Protein AF-A0A914RS32-F1 (afdb_monomer)

Mean predicted aligned error: 18.95 Å

Solvent-accessible surface area (backbone atoms only — not comparable to full-atom values): 19172 Å² total; per-residue (Å²): 133,88,91,76,85,90,83,82,86,68,87,84,55,87,83,58,53,74,70,54,46,56,51,52,52,54,47,52,53,47,47,38,68,70,35,70,70,44,97,58,56,75,66,57,33,50,51,52,47,51,55,51,51,51,57,51,38,73,75,41,64,84,45,65,84,60,49,38,75,42,72,47,82,96,67,44,28,45,41,53,56,48,60,71,36,96,79,60,87,76,94,74,88,84,78,88,76,92,73,90,82,78,92,77,89,79,87,85,83,86,79,90,78,88,83,80,84,83,85,85,81,88,78,88,84,80,82,82,84,83,78,82,84,81,85,80,85,81,83,84,79,84,81,82,84,79,84,81,83,83,77,82,84,82,84,78,82,85,83,84,76,80,85,78,86,75,89,73,90,69,87,73,81,75,76,71,75,82,73,77,76,70,77,76,62,75,59,55,60,93,54,49,52,63,42,59,39,67,42,101,81,78,45,20,45,53,40,50,34,35,40,48,49,33,72,68,43,84,86,54,52,71,70,53,24,50,52,37,39,52,49,26,53,45,46,44,65,68,43,61,68,35,83,89,52,55,63,69,56,35,51,53,52,46,42,51,53,53,50,58,59,30,74,74,35,77,71,40,64,70,52,54,39,67,41,54,39,75,94,52,36,32,44,42,54,62,62,67,51,128

Foldseek 3Di:
DDPDDPPPQDPPCPPDDPVVVVLVVVLVVCLCVPQVVDPDDPVVSLVVSLVSVVVSCVVPVVCVVPQQCRQDPPQGGVVSSNVVPLPDPDPDDDDDDDDDDDDDDDDDDDDDDDDDDDDDDDDDDDDDDDDDDDDDDDDDDDDDDDDDDDDDDDDDDDDDDDDDDDPDPDPPPPPD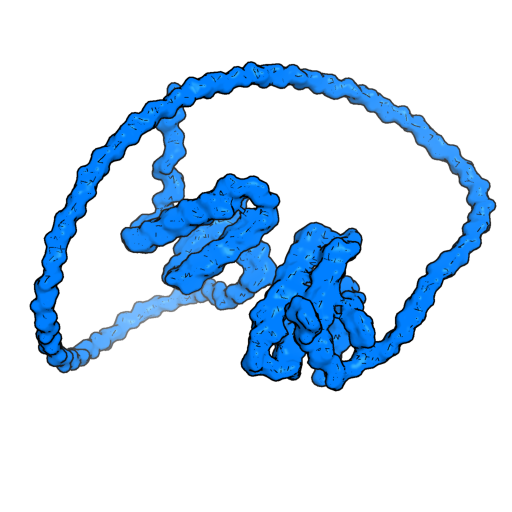PPPPPPVQPQQDLVCLLQQLDQDPVRAGLLLVLLLCCLVPPPPDDVVRSVLSNVLSVCLSPPQSPDPVDDSVRSLVVNLVSLVSSCVSDVVCVVPQQVRDSPPRHGPVSSNPRD

Structure (mmCIF, N/CA/C/O backbone):
data_AF-A0A914RS32-F1
#
_entry.id   AF-A0A914RS32-F1
#
loop_
_atom_site.group_PDB
_atom_site.id
_atom_site.type_symbol
_atom_site.label_atom_id
_atom_site.label_alt_id
_atom_site.label_comp_id
_atom_site.label_asym_id
_atom_site.label_entity_id
_atom_site.label_seq_id
_atom_site.pdbx_PDB_ins_code
_atom_site.Cartn_x
_atom_site.Cartn_y
_atom_site.Cartn_z
_atom_site.occupancy
_atom_site.B_iso_or_equiv
_atom_site.auth_seq_id
_atom_site.auth_comp_id
_atom_site.auth_asym_id
_atom_site.auth_atom_id
_atom_site.pdbx_PDB_model_num
ATOM 1 N N . MET A 1 1 ? 15.696 51.049 13.580 1.00 39.41 1 MET A N 1
ATOM 2 C CA . MET A 1 1 ? 15.211 50.045 12.609 1.00 39.41 1 MET A CA 1
ATOM 3 C C . MET A 1 1 ? 14.008 49.357 13.220 1.00 39.41 1 MET A C 1
ATOM 5 O O . MET A 1 1 ? 14.080 48.969 14.377 1.00 39.41 1 MET A O 1
ATOM 9 N N . HIS A 1 2 ? 12.903 49.346 12.479 1.00 29.59 2 HIS A N 1
ATOM 10 C CA . HIS A 1 2 ? 11.575 48.897 12.892 1.00 29.59 2 HIS A CA 1
ATOM 11 C C . HIS A 1 2 ? 11.545 47.443 13.381 1.00 29.59 2 HIS A C 1
ATOM 13 O O . HIS A 1 2 ? 11.835 46.534 12.613 1.00 29.59 2 HIS A O 1
ATOM 19 N N . LEU A 1 3 ? 11.083 47.243 14.616 1.00 36.31 3 LEU A N 1
ATOM 20 C CA . LEU A 1 3 ? 10.278 46.085 14.997 1.00 36.31 3 LEU A CA 1
ATOM 21 C C . LEU A 1 3 ? 8.817 46.485 14.763 1.00 36.31 3 LEU A C 1
ATOM 23 O O . LEU A 1 3 ? 8.217 47.161 15.595 1.00 36.31 3 LEU A O 1
ATOM 27 N N . SER A 1 4 ? 8.290 46.136 13.594 1.00 34.75 4 SER A N 1
ATOM 28 C CA . SER A 1 4 ? 6.864 46.191 13.275 1.00 34.75 4 SER A CA 1
ATOM 29 C C . SER A 1 4 ? 6.443 44.830 12.719 1.00 34.75 4 SER A C 1
ATOM 31 O O . SER A 1 4 ? 7.199 44.216 11.972 1.00 34.75 4 SER A O 1
ATOM 33 N N . THR A 1 5 ? 5.223 44.431 13.097 1.00 39.38 5 THR A N 1
ATOM 34 C CA . THR A 1 5 ? 4.359 43.358 12.559 1.00 39.38 5 THR A CA 1
ATOM 35 C C . THR A 1 5 ? 4.663 41.892 12.905 1.00 39.38 5 THR A C 1
ATOM 37 O O . THR A 1 5 ? 5.049 41.111 12.048 1.00 39.38 5 THR A O 1
ATOM 40 N N . GLU A 1 6 ? 4.314 41.492 14.134 1.00 42.78 6 GLU A N 1
ATOM 41 C CA . GLU A 1 6 ? 3.887 40.113 14.475 1.00 42.78 6 GLU A CA 1
ATOM 42 C C . GLU A 1 6 ? 2.416 40.043 14.958 1.00 42.78 6 GLU A C 1
ATOM 44 O O . GLU A 1 6 ? 1.947 39.013 15.429 1.00 42.78 6 GLU A O 1
ATOM 49 N N . ALA A 1 7 ? 1.640 41.126 14.826 1.00 41.31 7 ALA A N 1
ATOM 50 C CA . ALA A 1 7 ? 0.286 41.207 15.391 1.00 41.31 7 ALA A CA 1
ATOM 51 C C . ALA A 1 7 ? -0.866 40.998 14.386 1.00 41.31 7 ALA A C 1
ATOM 53 O O . ALA A 1 7 ? -2.025 41.117 14.771 1.00 41.31 7 ALA A O 1
ATOM 54 N N . GLU A 1 8 ? -0.596 40.671 13.119 1.00 40.50 8 GLU A N 1
ATOM 55 C CA . GLU A 1 8 ? -1.626 40.715 12.064 1.00 40.50 8 GLU A CA 1
ATOM 56 C C . GLU A 1 8 ? -1.906 39.366 11.382 1.00 40.50 8 GLU A C 1
ATOM 58 O O . GLU A 1 8 ? -2.324 39.322 10.232 1.00 40.50 8 GLU A O 1
ATOM 63 N N . TYR A 1 9 ? -1.707 38.242 12.085 1.00 47.59 9 TYR A N 1
ATOM 64 C CA . TYR A 1 9 ? -1.959 36.907 11.514 1.00 47.59 9 TYR A CA 1
ATOM 65 C C . TYR A 1 9 ? -3.247 36.216 11.996 1.00 47.59 9 TYR A C 1
ATOM 67 O O . TYR A 1 9 ? -3.477 35.050 11.687 1.00 47.59 9 TYR A O 1
ATOM 75 N N . ILE A 1 10 ? -4.123 36.896 12.750 1.00 50.97 10 ILE A N 1
ATOM 76 C CA . ILE A 1 10 ? -5.318 36.245 13.318 1.00 50.97 10 ILE A CA 1
ATOM 77 C C . ILE A 1 10 ? -6.586 37.115 13.238 1.00 50.97 10 ILE A C 1
ATOM 79 O O . ILE A 1 10 ? -7.276 37.350 14.227 1.00 50.97 10 ILE A O 1
ATOM 83 N N . THR A 1 11 ? -6.956 37.573 12.044 1.00 50.25 11 THR A N 1
ATOM 84 C CA . THR A 1 11 ? -8.276 38.196 11.803 1.00 50.25 11 THR A CA 1
ATOM 85 C C . THR A 1 11 ? -9.404 37.170 11.599 1.00 50.25 11 THR A C 1
ATOM 87 O O . THR A 1 11 ? -10.575 37.531 11.664 1.00 50.25 11 THR A O 1
ATOM 90 N N . GLY A 1 12 ? -9.089 35.875 11.453 1.00 52.72 12 GLY A N 1
ATOM 91 C CA . GLY A 1 12 ? -10.074 34.808 11.208 1.00 52.72 12 GLY A CA 1
ATOM 92 C C . GLY A 1 12 ? -10.640 34.074 12.437 1.00 52.72 12 GLY A C 1
ATOM 93 O O . GLY A 1 12 ? -11.578 33.298 12.288 1.00 52.72 12 GLY A O 1
ATOM 94 N N . THR A 1 13 ? -10.119 34.277 13.657 1.00 53.00 13 THR A N 1
ATOM 95 C CA . THR A 1 13 ? -10.484 33.431 14.824 1.00 53.00 13 THR A CA 1
ATOM 96 C C . THR A 1 13 ? -11.459 34.071 15.814 1.00 53.00 13 THR A C 1
ATOM 98 O O . THR A 1 13 ? -11.491 33.680 16.986 1.00 53.00 13 THR A O 1
ATOM 101 N N . GLN A 1 14 ? -12.217 35.092 15.411 1.00 54.59 14 GLN A N 1
ATOM 102 C CA . GLN A 1 14 ? -13.007 35.887 16.364 1.00 54.59 14 GLN A CA 1
ATOM 103 C C . GLN A 1 14 ? -14.082 35.073 17.115 1.00 54.59 14 GLN A C 1
ATOM 105 O O . GLN A 1 14 ? -14.439 35.451 18.224 1.00 54.59 14 GLN A O 1
ATOM 110 N N . ASN A 1 15 ? -14.479 33.900 16.602 1.00 65.25 15 ASN A N 1
ATOM 111 C CA . ASN A 1 15 ? -15.505 33.039 17.208 1.00 65.25 15 ASN A CA 1
ATOM 112 C C . ASN A 1 15 ? -14.988 31.760 17.895 1.00 65.25 15 ASN A C 1
ATOM 114 O O . ASN A 1 15 ? -15.795 30.958 18.357 1.00 65.25 15 ASN A O 1
ATOM 118 N N . LEU A 1 16 ? -13.672 31.533 17.981 1.00 73.38 16 LEU A N 1
ATOM 119 C CA . LEU A 1 16 ? -13.153 30.365 18.705 1.00 73.38 16 LEU A CA 1
ATOM 120 C C . LEU A 1 16 ? -13.195 30.615 20.217 1.00 73.38 16 LEU A C 1
ATOM 122 O O . LEU A 1 16 ? -12.678 31.628 20.704 1.00 73.38 16 LEU A O 1
ATOM 126 N N . GLY A 1 17 ? -13.769 29.669 20.963 1.00 86.56 17 GLY A N 1
ATOM 127 C CA . GLY A 1 17 ? -13.713 29.686 22.424 1.00 86.56 17 GLY A CA 1
ATOM 128 C C . GLY A 1 17 ? -12.260 29.667 22.915 1.00 86.56 17 GLY A C 1
ATOM 129 O O . GLY A 1 17 ? -11.376 29.129 22.243 1.00 86.56 17 GLY A O 1
ATOM 130 N N . LEU A 1 18 ? -11.994 30.235 24.097 1.00 82.50 18 LEU A N 1
ATOM 131 C CA . LEU A 1 18 ? -10.636 30.359 24.656 1.00 82.50 18 LEU A CA 1
ATOM 132 C C . LEU A 1 18 ? -9.876 29.018 24.665 1.00 82.50 18 LEU A C 1
ATOM 134 O O . LEU A 1 18 ? -8.700 28.963 24.319 1.00 82.50 18 LEU A O 1
ATOM 138 N N . MET A 1 19 ? -10.575 27.926 24.982 1.00 80.88 19 MET A N 1
ATOM 139 C CA . MET A 1 19 ? -10.008 26.576 25.001 1.00 80.88 19 MET A CA 1
ATOM 140 C C . MET A 1 19 ? -9.567 26.095 23.609 1.00 80.88 19 MET A C 1
ATOM 142 O O . MET A 1 19 ? -8.497 25.508 23.470 1.00 80.88 19 MET A O 1
ATOM 146 N N . GLN A 1 20 ? -10.351 26.388 22.569 1.00 80.88 20 GLN A N 1
ATOM 147 C CA . GLN A 1 20 ? -10.009 26.022 21.193 1.00 80.88 20 GLN A CA 1
ATOM 148 C C . GLN A 1 20 ? -8.825 26.846 20.684 1.00 80.88 20 GLN A C 1
ATOM 150 O O . GLN A 1 20 ? -7.942 26.300 20.027 1.00 80.88 20 GLN A O 1
ATOM 155 N N . LYS A 1 21 ? -8.753 28.136 21.043 1.00 81.19 21 LYS A N 1
ATOM 156 C CA . LYS A 1 21 ? -7.598 28.987 20.716 1.00 81.19 21 LYS A CA 1
ATOM 157 C C . LYS A 1 21 ? -6.302 28.409 21.285 1.00 81.19 21 LYS A C 1
ATOM 159 O O . LYS A 1 21 ? -5.349 28.241 20.536 1.00 81.19 21 LYS A O 1
ATOM 164 N N . ILE A 1 22 ? -6.294 28.017 22.562 1.00 85.88 22 ILE A N 1
ATOM 165 C CA . ILE A 1 22 ? -5.117 27.405 23.204 1.00 85.88 22 ILE A CA 1
ATOM 166 C C . ILE A 1 22 ? -4.690 26.124 22.474 1.00 85.88 22 ILE A C 1
ATOM 168 O O . ILE A 1 22 ? -3.503 25.931 22.215 1.00 85.88 22 ILE A O 1
ATOM 172 N N . GLN A 1 23 ? -5.641 25.262 22.103 1.00 84.00 23 GLN A N 1
ATOM 173 C CA . GLN A 1 23 ? -5.338 24.016 21.394 1.00 84.00 23 GLN A CA 1
ATOM 174 C C . GLN A 1 23 ? -4.776 24.253 19.988 1.00 84.00 23 GLN A C 1
ATOM 176 O O . GLN A 1 23 ? -3.808 23.597 19.609 1.00 84.00 23 GLN A O 1
ATOM 181 N N . VAL A 1 24 ? -5.339 25.200 19.233 1.00 82.62 24 VAL A N 1
ATOM 182 C CA . VAL A 1 24 ? -4.845 25.558 17.894 1.00 82.62 24 VAL A CA 1
ATOM 183 C C . VAL A 1 24 ? -3.453 26.188 17.979 1.00 82.62 24 VAL A C 1
ATOM 185 O O . VAL A 1 24 ? -2.573 25.814 17.206 1.00 82.62 24 VAL A O 1
ATOM 188 N N . THR A 1 25 ? -3.206 27.073 18.949 1.00 84.56 25 THR A N 1
ATOM 189 C CA . THR A 1 25 ? -1.874 27.654 19.178 1.00 84.56 25 THR A CA 1
ATOM 190 C C . THR A 1 25 ? -0.852 26.584 19.561 1.00 84.56 25 THR A C 1
ATOM 192 O O . THR A 1 25 ? 0.239 26.552 18.995 1.00 84.56 25 THR A O 1
ATOM 195 N N . ALA A 1 26 ? -1.203 25.664 20.464 1.00 86.31 26 ALA A N 1
ATOM 196 C CA . ALA A 1 26 ? -0.325 24.557 20.844 1.00 86.31 26 ALA A CA 1
ATOM 197 C C . ALA A 1 26 ? -0.031 23.616 19.662 1.00 86.31 26 ALA A C 1
ATOM 199 O O . ALA A 1 26 ? 1.087 23.121 19.522 1.00 86.31 26 ALA A O 1
ATOM 200 N N . PHE A 1 27 ? -1.017 23.383 18.791 1.00 87.50 27 PHE A N 1
ATOM 201 C CA . PHE A 1 27 ? -0.826 22.620 17.562 1.00 87.50 27 PHE A CA 1
ATOM 202 C C . PHE A 1 27 ? 0.114 23.323 16.584 1.00 87.50 27 PHE A C 1
ATOM 204 O O . PHE A 1 27 ? 1.039 22.683 16.091 1.00 87.50 27 PHE A O 1
ATOM 211 N N . ALA A 1 28 ? -0.083 24.620 16.336 1.00 83.38 28 ALA A N 1
ATOM 212 C CA . ALA A 1 28 ? 0.774 25.403 15.450 1.00 83.38 28 ALA A CA 1
ATOM 213 C C . ALA A 1 28 ? 2.229 25.429 15.949 1.00 83.38 28 ALA A C 1
ATOM 215 O O . ALA A 1 28 ? 3.144 25.164 15.170 1.00 83.38 28 ALA A O 1
ATOM 216 N N . ASP A 1 29 ? 2.444 25.643 17.253 1.00 85.94 29 ASP A N 1
ATOM 217 C CA . ASP A 1 29 ? 3.776 25.587 17.871 1.00 85.94 29 ASP A CA 1
ATOM 218 C C . ASP A 1 29 ? 4.413 24.201 17.706 1.00 85.94 29 ASP A C 1
ATOM 220 O O . ASP A 1 29 ? 5.577 24.075 17.317 1.00 85.94 29 ASP A O 1
ATOM 224 N N . ARG A 1 30 ? 3.633 23.135 17.924 1.00 86.81 30 ARG A N 1
ATOM 225 C CA . ARG A 1 30 ? 4.114 21.766 17.734 1.00 86.81 30 ARG A CA 1
ATOM 226 C C . ARG A 1 30 ? 4.458 21.491 16.276 1.00 86.81 30 ARG A C 1
ATOM 228 O O . ARG A 1 30 ? 5.530 20.947 16.029 1.00 86.81 30 ARG A O 1
ATOM 235 N N . LEU A 1 31 ? 3.600 21.870 15.330 1.00 84.94 31 LEU A N 1
ATOM 236 C CA . LEU A 1 31 ? 3.826 21.712 13.893 1.00 84.94 31 LEU A CA 1
ATOM 237 C C . LEU A 1 31 ? 5.099 22.447 13.463 1.00 84.94 31 LEU A C 1
ATOM 239 O O . LEU A 1 31 ? 5.951 21.868 12.785 1.00 84.94 31 LEU A O 1
ATOM 243 N N . HIS A 1 32 ? 5.271 23.684 13.927 1.00 84.94 32 HIS A N 1
ATOM 244 C CA . HIS A 1 32 ? 6.458 24.470 13.638 1.00 84.94 32 HIS A CA 1
ATOM 245 C C . HIS A 1 32 ? 7.722 23.798 14.190 1.00 84.94 32 HIS A C 1
ATOM 247 O O . HIS A 1 32 ? 8.654 23.540 13.433 1.00 84.94 32 HIS A O 1
ATOM 253 N N . LYS A 1 33 ? 7.729 23.420 15.476 1.00 85.00 33 LYS A N 1
ATOM 254 C CA . LYS A 1 33 ? 8.887 22.793 16.140 1.00 85.00 33 LYS A CA 1
ATOM 255 C C . LYS A 1 33 ? 9.239 21.399 15.627 1.00 85.00 33 LYS A C 1
ATOM 257 O O . LYS A 1 33 ? 10.397 21.001 15.713 1.00 85.00 33 LYS A O 1
ATOM 262 N N . THR A 1 34 ? 8.255 20.623 15.177 1.00 80.94 34 THR A N 1
ATOM 263 C CA . THR A 1 34 ? 8.495 19.238 14.736 1.00 80.94 34 THR A CA 1
ATOM 264 C C . THR A 1 34 ? 8.720 19.111 13.242 1.00 80.94 34 THR A C 1
ATOM 266 O O . THR A 1 34 ? 9.410 18.184 12.834 1.00 80.94 34 THR A O 1
ATOM 269 N N . VAL A 1 35 ? 8.174 20.015 12.429 1.00 85.31 35 VAL A N 1
ATOM 270 C CA . VAL A 1 35 ? 8.205 19.856 10.972 1.00 85.31 35 VAL A CA 1
ATOM 271 C C . VAL A 1 35 ? 8.873 21.024 10.275 1.00 85.31 35 VAL A C 1
ATOM 273 O O . VAL A 1 35 ? 9.774 20.810 9.465 1.00 85.31 35 VAL A O 1
ATOM 276 N N . LEU A 1 36 ? 8.451 22.253 10.574 1.00 78.38 36 LEU A N 1
ATOM 277 C CA . LEU A 1 36 ? 8.902 23.424 9.817 1.00 78.38 36 LEU A CA 1
ATOM 278 C C . LEU A 1 36 ? 10.320 23.865 10.206 1.00 78.38 36 LEU A C 1
ATOM 280 O O . LEU A 1 36 ? 11.067 24.321 9.341 1.00 78.38 36 LEU A O 1
ATOM 284 N N . SER A 1 37 ? 10.713 23.684 11.469 1.00 81.44 37 SER A N 1
ATOM 285 C CA . SER A 1 37 ? 12.037 24.057 11.983 1.00 81.44 37 SER A CA 1
ATOM 286 C C . SER A 1 37 ? 13.144 23.050 11.649 1.00 81.44 37 SER A C 1
ATOM 288 O O . SER A 1 37 ? 14.325 23.373 11.768 1.00 81.44 37 SER A O 1
ATOM 290 N N . GLN A 1 38 ? 12.796 21.829 11.234 1.00 82.75 38 GLN A N 1
ATOM 291 C CA . GLN A 1 38 ? 13.780 20.796 10.917 1.00 82.75 38 GLN A CA 1
ATOM 292 C C . GLN A 1 38 ? 14.281 20.930 9.474 1.00 82.75 38 GLN A C 1
ATOM 294 O O . GLN A 1 38 ? 13.513 21.256 8.567 1.00 82.75 38 GLN A O 1
ATOM 299 N N . SER A 1 39 ? 15.553 20.609 9.203 1.00 84.44 39 SER A N 1
ATOM 300 C CA . SER A 1 39 ? 16.104 20.560 7.834 1.00 84.44 39 SER A CA 1
ATOM 301 C C . SER A 1 39 ? 15.673 19.290 7.078 1.00 84.44 39 SER A C 1
ATOM 303 O O . SER A 1 39 ? 16.490 18.561 6.521 1.00 84.44 39 SER A O 1
ATOM 305 N N . LEU A 1 40 ? 14.377 18.998 7.100 1.00 78.56 40 LEU A N 1
ATOM 306 C CA . LEU A 1 40 ? 13.775 17.892 6.367 1.00 78.56 40 LEU A CA 1
ATOM 307 C C . LEU A 1 40 ? 13.630 18.247 4.888 1.00 78.56 40 LEU A C 1
ATOM 309 O O . LEU A 1 40 ? 13.404 19.417 4.550 1.00 78.56 40 LEU A O 1
ATOM 313 N N . GLN A 1 41 ? 13.689 17.238 4.019 1.00 75.19 41 GLN A N 1
ATOM 314 C CA . GLN A 1 41 ? 13.357 17.431 2.608 1.00 75.19 41 GLN A CA 1
ATOM 315 C C . GLN A 1 41 ? 11.885 17.858 2.469 1.00 75.19 41 GLN A C 1
ATOM 317 O O . GLN A 1 41 ? 11.038 17.482 3.282 1.00 75.19 41 GLN A O 1
ATOM 322 N N . SER A 1 42 ? 11.551 18.640 1.435 1.00 72.12 42 SER A N 1
ATOM 323 C CA . SER A 1 42 ? 10.212 19.238 1.277 1.00 72.12 42 SER A CA 1
ATOM 324 C C . SER A 1 42 ? 9.070 18.214 1.359 1.00 72.12 42 SER A C 1
ATOM 326 O O . SER A 1 42 ? 8.002 18.507 1.889 1.00 72.12 42 SER A O 1
ATOM 328 N N . TRP A 1 43 ? 9.292 16.984 0.896 1.00 64.06 43 TRP A N 1
ATOM 329 C CA . TRP A 1 43 ? 8.284 15.926 0.944 1.00 64.06 43 TRP A CA 1
ATOM 330 C C . TRP A 1 43 ? 8.122 15.302 2.344 1.00 64.06 43 TRP A C 1
ATOM 332 O O . TRP A 1 43 ? 6.997 15.005 2.743 1.00 64.06 43 TRP A O 1
ATOM 342 N N . GLU A 1 44 ? 9.200 15.153 3.123 1.00 73.81 44 GLU A N 1
ATOM 343 C CA . GLU A 1 44 ? 9.135 14.690 4.520 1.00 73.81 44 GLU A CA 1
ATOM 344 C C . GLU A 1 44 ? 8.386 15.708 5.377 1.00 73.81 44 GLU A C 1
ATOM 346 O O . GLU A 1 44 ? 7.578 15.337 6.231 1.00 73.81 44 GLU A O 1
ATOM 351 N N . ARG A 1 45 ? 8.593 17.003 5.096 1.00 79.19 45 ARG A N 1
ATOM 352 C CA . ARG A 1 45 ? 7.822 18.082 5.722 1.00 79.19 45 ARG A CA 1
ATOM 353 C C . ARG A 1 45 ? 6.335 17.947 5.419 1.00 79.19 45 ARG A C 1
ATOM 355 O O . ARG A 1 45 ? 5.523 18.013 6.338 1.00 79.19 45 ARG A O 1
ATOM 362 N N . LEU A 1 46 ? 5.971 17.703 4.161 1.00 78.25 46 LEU A N 1
ATOM 363 C CA . LEU A 1 46 ? 4.573 17.518 3.771 1.00 78.25 46 LEU A CA 1
ATOM 364 C C . LEU A 1 46 ? 3.938 16.313 4.482 1.00 78.25 46 LEU A C 1
ATOM 366 O O . LEU A 1 46 ? 2.868 16.442 5.076 1.00 78.25 46 LEU A O 1
ATOM 370 N N . TYR A 1 47 ? 4.613 15.162 4.471 1.00 78.56 47 TYR A N 1
ATOM 371 C CA . TYR A 1 47 ? 4.110 13.940 5.100 1.00 78.56 47 TYR A CA 1
ATOM 372 C C . TYR A 1 47 ? 3.943 14.100 6.617 1.00 78.56 47 TYR A C 1
ATOM 374 O O . TYR A 1 47 ? 2.870 13.829 7.157 1.00 78.56 47 TYR A O 1
ATOM 382 N N . ASN A 1 48 ? 4.970 14.601 7.310 1.00 79.81 48 ASN A N 1
ATOM 383 C CA . ASN A 1 48 ? 4.905 14.811 8.757 1.00 79.81 48 ASN A CA 1
ATOM 384 C C . ASN A 1 48 ? 3.835 15.843 9.133 1.00 79.81 48 ASN A C 1
ATOM 386 O O . ASN A 1 48 ? 3.129 15.652 10.123 1.00 79.81 48 ASN A O 1
ATOM 390 N N . THR A 1 49 ? 3.655 16.884 8.311 1.00 83.62 49 THR A N 1
ATOM 391 C CA . THR A 1 49 ? 2.560 17.854 8.463 1.00 83.62 49 THR A CA 1
ATOM 392 C C . THR A 1 49 ? 1.204 17.159 8.382 1.00 83.62 49 THR A C 1
ATOM 394 O O . THR A 1 49 ? 0.387 17.317 9.286 1.00 83.62 49 THR A O 1
ATOM 397 N N . GLN A 1 50 ? 0.974 16.322 7.365 1.00 81.38 50 GLN A N 1
ATOM 398 C CA . GLN A 1 50 ? -0.287 15.587 7.215 1.00 81.38 50 GLN A CA 1
ATOM 399 C C . GLN A 1 50 ? -0.553 14.630 8.386 1.00 81.38 50 GLN A C 1
ATOM 401 O O . GLN A 1 50 ? -1.671 14.597 8.902 1.00 81.38 50 GLN A O 1
ATOM 406 N N . VAL A 1 51 ? 0.460 13.892 8.853 1.00 82.75 51 VAL A N 1
ATOM 407 C CA . VAL A 1 51 ? 0.329 12.981 10.006 1.00 82.75 51 VAL A CA 1
ATOM 408 C C . VAL A 1 51 ? -0.018 13.745 11.286 1.00 82.75 51 VAL A C 1
ATOM 410 O O . VAL A 1 51 ? -0.874 13.304 12.057 1.00 82.75 51 VAL A O 1
ATOM 413 N N . LEU A 1 52 ? 0.624 14.891 11.523 1.00 85.44 52 LEU A N 1
ATOM 414 C CA . LEU A 1 52 ? 0.342 15.732 12.687 1.00 85.44 52 LEU A CA 1
ATOM 415 C C . LEU A 1 52 ? -1.060 16.335 12.626 1.00 85.44 52 LEU A C 1
ATOM 417 O O . LEU A 1 52 ? -1.759 16.297 13.639 1.00 85.44 52 LEU A O 1
ATOM 421 N N . ILE A 1 53 ? -1.486 16.830 11.459 1.00 84.12 53 ILE A N 1
ATOM 422 C CA . ILE A 1 53 ? -2.852 17.327 11.251 1.00 84.12 53 ILE A CA 1
ATOM 423 C C . ILE A 1 53 ? -3.864 16.207 11.523 1.00 84.12 53 ILE A C 1
ATOM 425 O O . ILE A 1 53 ? -4.806 16.422 12.280 1.00 84.12 53 ILE A O 1
ATOM 429 N N . GLY A 1 54 ? -3.646 15.002 10.981 1.00 81.81 54 GLY A N 1
ATOM 430 C CA . GLY A 1 54 ? -4.528 13.851 11.199 1.00 81.81 54 GLY A CA 1
ATOM 431 C C . GLY A 1 54 ? -4.688 13.504 12.681 1.00 81.81 54 GLY A C 1
ATOM 432 O O . GLY A 1 54 ? -5.800 13.506 13.198 1.00 81.81 54 GLY A O 1
ATOM 433 N N . ARG A 1 55 ? -3.574 13.327 13.406 1.00 85.12 55 ARG A N 1
ATOM 434 C CA . ARG A 1 55 ? -3.605 13.027 14.853 1.00 85.12 55 ARG A CA 1
ATOM 435 C C . ARG A 1 55 ? -4.271 14.124 15.680 1.00 85.12 55 ARG A C 1
ATOM 437 O O . ARG A 1 55 ? -4.900 13.841 16.701 1.00 85.12 55 ARG A O 1
ATOM 444 N N . PHE A 1 56 ? -4.088 15.378 15.279 1.00 85.69 56 PHE A N 1
ATOM 445 C CA . PHE A 1 56 ? -4.709 16.508 15.954 1.00 85.69 56 PHE A CA 1
ATOM 446 C C . PHE A 1 56 ? -6.228 16.518 15.755 1.00 85.69 56 PHE A C 1
ATOM 448 O O . PHE A 1 56 ? -6.964 16.687 16.726 1.00 85.69 56 PHE A O 1
ATOM 455 N N . LEU A 1 57 ? -6.694 16.263 14.530 1.00 83.50 57 LEU A N 1
ATOM 456 C CA . LEU A 1 57 ? -8.119 16.157 14.214 1.00 83.50 57 LEU A CA 1
ATOM 457 C C . LEU A 1 57 ? -8.778 14.953 14.902 1.00 83.50 57 LEU A C 1
ATOM 459 O O . LEU A 1 57 ? -9.880 15.102 15.426 1.00 83.50 57 LEU A O 1
ATOM 463 N N . ASP A 1 58 ? -8.086 13.814 14.996 1.00 81.81 58 ASP A N 1
ATOM 464 C CA . ASP A 1 58 ? -8.563 12.638 15.743 1.00 81.81 58 ASP A CA 1
ATOM 465 C C . ASP A 1 58 ? -8.752 12.946 17.237 1.00 81.81 58 ASP A C 1
ATOM 467 O O . ASP A 1 58 ? -9.666 12.436 17.882 1.00 81.81 58 ASP A O 1
ATOM 471 N N . SER A 1 59 ? -7.898 13.812 17.792 1.00 85.00 59 SER A N 1
ATOM 472 C CA . SER A 1 59 ? -7.968 14.213 19.201 1.00 85.00 59 SER A CA 1
ATOM 473 C C . SER A 1 59 ? -9.073 15.237 19.474 1.00 85.00 59 SER A C 1
ATOM 475 O O . SER A 1 59 ? -9.515 15.362 20.617 1.00 85.00 59 SER A O 1
ATOM 477 N N . ASN A 1 60 ? -9.502 16.004 18.464 1.00 84.50 60 ASN A N 1
ATOM 478 C CA . ASN A 1 60 ? -10.558 16.998 18.623 1.00 84.50 60 ASN A CA 1
ATOM 479 C C . ASN A 1 60 ? -11.329 17.263 17.308 1.00 84.50 60 ASN A C 1
ATOM 481 O O . ASN A 1 60 ? -11.022 18.216 16.581 1.00 84.50 60 ASN A O 1
ATOM 485 N N . PRO A 1 61 ? -12.376 16.472 17.009 1.00 81.94 61 PRO A N 1
ATOM 486 C CA . PRO A 1 61 ? -13.091 16.541 15.732 1.00 81.94 61 PRO A CA 1
ATOM 487 C C . PRO A 1 61 ? -13.871 17.850 15.537 1.00 81.94 61 PRO A C 1
ATOM 489 O O . PRO A 1 61 ? -14.190 18.218 14.409 1.00 81.94 61 PRO A O 1
ATOM 492 N N . LEU A 1 62 ? -14.148 18.600 16.611 1.00 82.44 62 LEU A N 1
ATOM 493 C CA . LEU A 1 62 ? -14.840 19.893 16.536 1.00 82.44 62 LEU A CA 1
ATOM 494 C C . LEU A 1 62 ? -14.029 20.962 15.790 1.00 82.44 62 LEU A C 1
ATOM 496 O O . LEU A 1 62 ? -14.593 21.952 15.329 1.00 82.44 62 LEU A O 1
ATOM 500 N N . LEU A 1 63 ? -12.716 20.765 15.655 1.00 80.75 63 LEU A N 1
ATOM 501 C CA . LEU A 1 63 ? -11.832 21.688 14.950 1.00 80.75 63 LEU A CA 1
ATOM 502 C C . LEU A 1 63 ? -11.802 21.451 13.433 1.00 80.75 63 LEU A C 1
ATOM 504 O O . LEU A 1 63 ? -11.214 22.247 12.701 1.00 80.75 63 LEU A O 1
ATOM 508 N N . LEU A 1 64 ? -12.476 20.407 12.940 1.00 77.69 64 LEU A N 1
ATOM 509 C CA . LEU A 1 64 ? -12.525 20.065 11.516 1.00 77.69 64 LEU A CA 1
ATOM 510 C C . LEU A 1 64 ? -13.173 21.164 10.660 1.00 77.69 64 LEU A C 1
ATOM 512 O O . LEU A 1 64 ? -12.873 21.280 9.479 1.00 77.69 64 LEU A O 1
ATOM 516 N N . THR A 1 65 ? -14.034 21.996 11.245 1.00 76.00 65 THR A N 1
ATOM 517 C CA . THR A 1 65 ? -14.697 23.109 10.545 1.00 76.00 65 THR A CA 1
ATOM 518 C C . THR A 1 65 ? -13.864 24.389 10.519 1.00 76.00 65 THR A C 1
ATOM 520 O O . THR A 1 65 ? -14.108 25.260 9.690 1.00 76.00 65 THR A O 1
ATOM 523 N N . THR A 1 66 ? -12.878 24.516 11.411 1.00 73.56 66 THR A N 1
ATOM 524 C CA . THR A 1 66 ? -12.084 25.742 11.605 1.00 73.56 66 THR A CA 1
ATOM 525 C C . THR A 1 66 ? -10.652 25.605 11.098 1.00 73.56 66 THR A C 1
ATOM 527 O O . THR A 1 66 ? -10.114 26.567 10.553 1.00 73.56 66 THR A O 1
ATOM 530 N N . LEU A 1 67 ? -10.043 24.419 11.207 1.00 76.50 67 LEU A N 1
ATOM 531 C CA . LEU A 1 67 ? -8.687 24.165 10.709 1.00 76.50 67 LEU A CA 1
ATOM 532 C C . LEU A 1 67 ? -8.485 24.358 9.203 1.00 76.50 67 LEU A C 1
ATOM 534 O O . LEU A 1 67 ? -7.459 24.923 8.837 1.00 76.50 67 LEU A O 1
ATOM 538 N N . PRO A 1 68 ? -9.391 23.914 8.315 1.00 78.25 68 PRO A N 1
ATOM 539 C CA . PRO A 1 68 ? -9.099 23.854 6.882 1.00 78.25 68 PRO A CA 1
ATOM 540 C C . PRO A 1 68 ? -8.778 25.219 6.251 1.00 78.25 68 PRO A C 1
ATOM 542 O O . PRO A 1 68 ? -8.105 25.276 5.226 1.00 78.25 68 PRO A O 1
ATOM 545 N N . LEU A 1 69 ? -9.223 26.318 6.865 1.00 78.06 69 LEU A N 1
ATOM 546 C CA . LEU A 1 69 ? -9.023 27.681 6.370 1.00 78.06 69 LEU A CA 1
ATOM 547 C C . LEU A 1 69 ? -7.742 28.349 6.888 1.00 78.06 69 LEU A C 1
ATOM 549 O O . LEU A 1 69 ? -7.417 29.443 6.433 1.00 78.06 69 LEU A O 1
ATOM 553 N N . LEU A 1 70 ? -7.015 27.724 7.819 1.00 76.81 70 LEU A N 1
ATOM 554 C CA . LEU A 1 70 ? -5.769 28.289 8.331 1.00 76.81 70 LEU A CA 1
ATOM 555 C C . LEU A 1 70 ? -4.690 28.263 7.234 1.00 76.81 70 LEU A C 1
ATOM 557 O O . LEU A 1 70 ? -4.410 27.187 6.691 1.00 76.81 70 LEU A O 1
ATOM 561 N N . PRO A 1 71 ? -4.098 29.419 6.886 1.00 74.62 71 PRO A N 1
ATOM 562 C CA . PRO A 1 71 ? -2.955 29.465 5.987 1.00 74.62 71 PRO A CA 1
ATOM 563 C C . PRO A 1 71 ? -1.721 28.859 6.670 1.00 74.62 71 PRO A C 1
ATOM 565 O O . PRO A 1 71 ? -1.500 29.042 7.867 1.00 74.62 71 PRO A O 1
ATOM 568 N N . VAL A 1 72 ? -0.929 28.121 5.898 1.00 75.38 72 VAL A N 1
ATOM 569 C CA . VAL A 1 72 ? 0.330 27.486 6.299 1.00 75.38 72 VAL A CA 1
ATOM 570 C C . VAL A 1 72 ? 1.436 28.083 5.435 1.00 75.38 72 VAL A C 1
ATOM 572 O O . VAL A 1 72 ? 1.812 27.518 4.409 1.00 75.38 72 VAL A O 1
ATOM 575 N N . ASP A 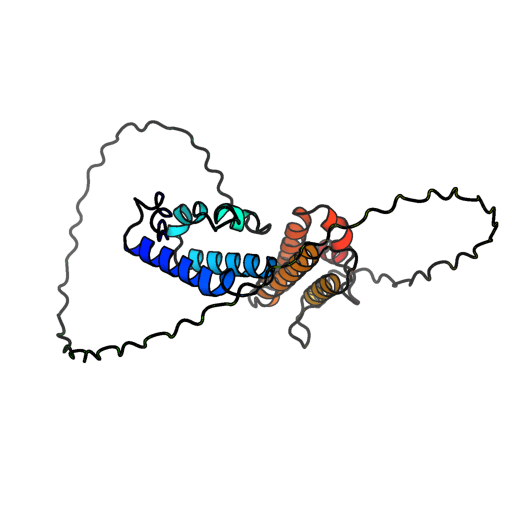1 73 ? 1.932 29.256 5.827 1.00 76.38 73 ASP A N 1
ATOM 576 C CA . ASP A 1 73 ? 2.971 30.005 5.108 1.00 76.38 73 ASP A CA 1
ATOM 577 C C . ASP A 1 73 ? 2.721 30.037 3.579 1.00 76.38 73 ASP A C 1
ATOM 579 O O . ASP A 1 73 ? 1.620 30.324 3.109 1.00 76.38 73 ASP A O 1
ATOM 583 N N . ASN A 1 74 ? 3.739 29.687 2.789 1.00 75.50 74 ASN A N 1
ATOM 584 C CA . ASN A 1 74 ? 3.690 29.635 1.327 1.00 75.50 74 ASN A CA 1
ATOM 585 C C . ASN A 1 74 ? 3.074 28.330 0.777 1.00 75.50 74 ASN A C 1
ATOM 587 O O . ASN A 1 74 ? 3.127 28.096 -0.429 1.00 75.50 74 ASN A O 1
ATOM 591 N N . TRP A 1 75 ? 2.536 27.455 1.635 1.00 63.09 75 TRP A N 1
ATOM 592 C CA . TRP A 1 75 ? 2.011 26.132 1.262 1.00 63.09 75 TRP A CA 1
ATOM 593 C C . TRP A 1 75 ? 0.497 26.129 1.010 1.00 63.09 75 TRP A C 1
ATOM 595 O O . TRP A 1 75 ? -0.071 25.082 0.698 1.00 63.09 75 TRP A O 1
ATOM 605 N N . GLY A 1 76 ? -0.157 27.287 1.125 1.00 79.31 76 GLY A N 1
ATOM 606 C CA . GLY A 1 76 ? -1.604 27.412 0.982 1.00 79.31 76 GLY A CA 1
ATOM 607 C C . GLY A 1 76 ? -2.333 27.147 2.297 1.00 79.31 76 GLY A C 1
ATOM 608 O O . GLY A 1 76 ? -1.801 27.418 3.368 1.00 79.31 76 GLY A O 1
ATOM 609 N N . THR A 1 77 ? -3.569 26.657 2.243 1.00 81.00 77 THR A N 1
ATOM 610 C CA . THR A 1 77 ? -4.359 26.365 3.451 1.00 81.00 77 THR A CA 1
ATOM 611 C C . THR A 1 77 ? -4.215 24.914 3.911 1.00 81.00 77 THR A C 1
ATOM 613 O O . THR A 1 77 ? -3.890 24.024 3.122 1.00 81.00 77 THR A O 1
ATOM 616 N N . ILE A 1 78 ? -4.521 2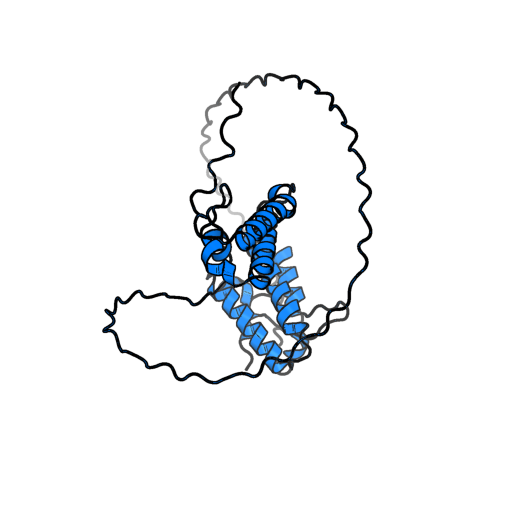4.634 5.184 1.00 76.25 78 ILE A N 1
ATOM 617 C CA . ILE A 1 78 ? -4.593 23.255 5.706 1.00 76.25 78 ILE A CA 1
ATOM 618 C C . ILE A 1 78 ? -5.538 22.388 4.855 1.00 76.25 78 ILE A C 1
ATOM 620 O O . ILE A 1 78 ? -5.236 21.219 4.618 1.00 76.25 78 ILE A O 1
ATOM 624 N N . ALA A 1 79 ? -6.639 22.948 4.332 1.00 73.50 79 ALA A N 1
ATOM 625 C CA . ALA A 1 79 ? -7.515 22.252 3.388 1.00 73.50 79 ALA A CA 1
ATOM 626 C C . ALA A 1 79 ? -6.758 21.817 2.131 1.00 73.50 79 ALA A C 1
ATOM 628 O O . ALA A 1 79 ? -6.838 20.660 1.738 1.00 73.50 79 ALA A O 1
ATOM 629 N N . GLN A 1 80 ? -6.003 22.725 1.511 1.00 72.31 80 GLN A N 1
ATOM 630 C CA . GLN A 1 80 ? -5.235 22.426 0.302 1.00 72.31 80 GLN A CA 1
ATOM 631 C C . GLN A 1 80 ? -4.160 21.370 0.578 1.00 72.31 80 GLN A C 1
ATOM 633 O O . GLN A 1 80 ? -4.008 20.437 -0.204 1.00 72.31 80 GLN A O 1
ATOM 638 N N . LEU A 1 81 ? -3.492 21.438 1.731 1.00 72.44 81 LEU A N 1
ATOM 639 C CA . LEU A 1 81 ? -2.520 20.432 2.176 1.00 72.44 81 LEU A CA 1
ATOM 640 C C . LEU A 1 81 ? -3.145 19.046 2.408 1.00 72.44 81 LEU A C 1
ATOM 642 O O . LEU A 1 81 ? -2.519 18.031 2.091 1.00 72.44 81 LEU A O 1
ATOM 646 N N . LEU A 1 82 ? -4.372 19.002 2.938 1.00 69.12 82 LEU A N 1
ATOM 647 C CA . LEU A 1 82 ? -5.148 17.774 3.125 1.00 69.12 82 LEU A CA 1
ATOM 648 C C . LEU A 1 82 ? -5.711 17.234 1.803 1.00 69.12 82 LEU A C 1
ATOM 650 O O . LEU A 1 82 ? -5.767 16.022 1.633 1.00 69.12 82 LEU A O 1
ATOM 654 N N . MET A 1 83 ? -6.089 18.097 0.859 1.00 63.56 83 MET A N 1
ATOM 655 C CA . MET A 1 83 ? -6.585 17.695 -0.466 1.00 63.56 83 MET A CA 1
ATOM 656 C C . MET A 1 83 ? -5.462 17.269 -1.418 1.00 63.56 83 MET A C 1
ATOM 658 O O . MET A 1 83 ? -5.673 16.418 -2.276 1.00 63.56 83 MET A O 1
ATOM 662 N N . CYS A 1 84 ? -4.249 17.796 -1.239 1.00 53.91 84 CYS A N 1
ATOM 663 C CA . CYS A 1 84 ? -3.044 17.300 -1.905 1.00 53.91 84 CYS A CA 1
ATOM 664 C C . CYS A 1 84 ? -2.604 15.922 -1.382 1.00 53.91 84 CYS A C 1
ATOM 666 O O . CYS A 1 84 ? -1.618 15.366 -1.866 1.00 53.91 84 CYS A O 1
ATOM 668 N N . ASN A 1 85 ? -3.322 15.347 -0.410 1.00 49.25 85 ASN A N 1
ATOM 669 C CA . ASN A 1 85 ? -3.263 13.924 -0.133 1.00 49.25 85 ASN A CA 1
ATOM 670 C C . ASN A 1 85 ? -4.183 13.192 -1.131 1.00 49.25 85 ASN A C 1
ATOM 672 O O . ASN A 1 85 ? -5.404 13.247 -0.965 1.00 49.25 85 ASN A O 1
ATOM 676 N N . PRO A 1 86 ? -3.656 12.427 -2.108 1.00 43.19 86 PRO A N 1
ATOM 677 C CA . PRO A 1 86 ? -4.480 11.640 -3.037 1.00 43.19 86 PRO A CA 1
ATOM 678 C C . PRO A 1 86 ? -5.288 10.519 -2.346 1.00 43.19 86 PRO A C 1
ATOM 680 O O . PRO A 1 86 ? -5.900 9.686 -3.009 1.00 43.19 86 PRO A O 1
ATOM 683 N N . ASN A 1 87 ? -5.263 10.458 -1.013 1.00 44.97 87 ASN A N 1
ATOM 684 C CA . ASN A 1 87 ? -5.835 9.408 -0.191 1.00 44.97 87 ASN A CA 1
ATOM 685 C C . ASN A 1 87 ? -6.902 9.901 0.811 1.00 44.97 87 ASN A C 1
ATOM 687 O O . ASN A 1 87 ? -7.380 9.099 1.615 1.00 44.97 87 ASN A O 1
ATOM 691 N N . ALA A 1 88 ? -7.279 11.186 0.787 1.00 38.12 88 ALA A N 1
ATOM 692 C CA . ALA A 1 88 ? -8.344 11.741 1.626 1.00 38.12 88 ALA A CA 1
ATOM 693 C C . ALA A 1 88 ? -9.654 11.885 0.830 1.00 38.12 88 ALA A C 1
ATOM 695 O O . ALA A 1 88 ? -10.058 12.980 0.447 1.00 38.12 88 ALA A O 1
ATOM 696 N N . THR A 1 89 ? -10.346 10.774 0.576 1.00 37.59 89 THR A N 1
ATOM 697 C CA . THR A 1 89 ? -11.737 10.823 0.105 1.00 37.59 89 THR A CA 1
ATOM 698 C C . THR A 1 89 ? -12.628 11.238 1.276 1.00 37.59 89 THR A C 1
ATOM 700 O O . THR A 1 89 ? -13.036 10.395 2.070 1.00 37.59 89 THR A O 1
ATOM 703 N N . SER A 1 90 ? -12.920 12.533 1.405 1.00 34.66 90 SER A N 1
ATOM 704 C CA . SER A 1 90 ? -14.004 13.016 2.266 1.00 34.66 90 SER A CA 1
ATOM 705 C C . SER A 1 90 ? -15.222 13.312 1.400 1.00 34.66 90 SER A C 1
ATOM 707 O O . SER A 1 90 ? -15.281 14.314 0.691 1.00 34.66 90 SER A O 1
ATOM 709 N N . THR A 1 91 ? -16.205 12.419 1.442 1.00 36.28 91 THR A N 1
ATOM 710 C CA . THR A 1 91 ? -17.565 12.670 0.965 1.00 36.28 91 THR A CA 1
ATOM 711 C C . THR A 1 91 ? -18.234 13.720 1.851 1.00 36.28 91 THR A C 1
ATOM 713 O O . THR A 1 91 ? -18.832 13.370 2.865 1.00 36.28 91 THR A O 1
ATOM 716 N N . THR A 1 92 ? -18.178 14.991 1.452 1.00 33.47 92 THR A N 1
ATOM 717 C CA . THR A 1 92 ? -19.123 16.007 1.940 1.00 33.47 92 THR A CA 1
ATOM 718 C C . THR A 1 92 ? -19.406 17.027 0.839 1.00 33.47 92 THR A C 1
ATOM 720 O O . THR A 1 92 ? -18.774 18.073 0.746 1.00 33.47 92 THR A O 1
ATOM 723 N N . SER A 1 93 ? -20.369 16.716 -0.026 1.00 31.81 93 SER A N 1
ATOM 724 C CA . SER A 1 93 ? -20.991 17.703 -0.909 1.00 31.81 93 SER A CA 1
ATOM 725 C C . SER A 1 93 ? -22.085 18.428 -0.124 1.00 31.81 93 SER A C 1
ATOM 727 O O . SER A 1 93 ? -23.206 17.936 -0.014 1.00 31.81 93 SER A O 1
ATOM 729 N N . THR A 1 94 ? -21.780 19.588 0.453 1.00 31.55 94 THR A N 1
ATOM 730 C CA . THR A 1 94 ? -22.800 20.488 1.008 1.00 31.55 94 THR A CA 1
ATOM 731 C C . THR A 1 94 ? -23.453 21.264 -0.133 1.00 31.55 94 THR A C 1
ATOM 733 O O . THR A 1 94 ? -22.930 22.265 -0.613 1.00 31.55 94 THR A O 1
ATOM 736 N N . THR A 1 95 ? -24.613 20.782 -0.577 1.00 30.22 95 THR A N 1
ATOM 737 C CA . THR A 1 95 ? -25.521 21.541 -1.447 1.00 30.22 95 THR A CA 1
ATOM 738 C C . THR A 1 95 ? -26.350 22.467 -0.559 1.00 30.22 95 THR A C 1
ATOM 740 O O . THR A 1 95 ? -27.105 22.000 0.291 1.00 30.22 95 THR A O 1
ATOM 743 N N . THR A 1 96 ? -26.197 23.780 -0.708 1.00 34.50 96 THR A N 1
ATOM 744 C CA . THR A 1 96 ? -26.990 24.777 0.022 1.00 34.50 96 THR A CA 1
ATOM 745 C C . THR A 1 96 ? -28.329 25.006 -0.679 1.00 34.50 96 THR A C 1
ATOM 747 O O . THR A 1 96 ? -28.416 25.816 -1.601 1.00 34.50 96 THR A O 1
ATOM 750 N N . THR A 1 97 ? -29.390 24.329 -0.238 1.00 33.94 97 THR A N 1
ATOM 751 C CA . THR A 1 97 ? -30.774 24.707 -0.568 1.00 33.94 97 THR A CA 1
ATOM 752 C C . THR A 1 97 ? -31.378 25.516 0.575 1.00 33.94 97 THR A C 1
ATOM 754 O O . THR A 1 97 ? -31.619 25.001 1.666 1.00 33.94 97 THR A O 1
ATOM 757 N N . SER A 1 98 ? -31.617 26.801 0.305 1.00 36.56 98 SER A N 1
ATOM 758 C CA . SER A 1 98 ? -32.371 27.714 1.165 1.00 36.56 98 SER A CA 1
ATOM 759 C C . SER A 1 98 ? -33.800 27.199 1.342 1.00 36.56 98 SER A C 1
ATOM 761 O O . SER A 1 98 ? -34.540 27.093 0.366 1.00 36.56 98 SER A O 1
ATOM 763 N N . THR A 1 99 ? -34.182 26.875 2.578 1.00 35.59 99 THR A N 1
ATOM 764 C CA . THR A 1 99 ? -35.572 26.575 2.940 1.00 35.59 99 THR A CA 1
ATOM 765 C C . THR A 1 99 ? -35.966 27.475 4.103 1.00 35.59 99 THR A C 1
ATOM 767 O O . THR A 1 99 ? -35.413 27.384 5.197 1.00 35.59 99 THR A O 1
ATOM 770 N N . THR A 1 100 ? -36.901 28.383 3.839 1.00 39.59 100 THR A N 1
ATOM 771 C CA . THR A 1 100 ? -37.523 29.279 4.816 1.00 39.59 100 THR A CA 1
ATOM 772 C C . THR A 1 100 ? -38.347 28.463 5.814 1.00 39.59 100 THR A C 1
ATOM 774 O O . THR A 1 100 ? -39.272 27.756 5.422 1.00 39.59 100 THR A O 1
ATOM 777 N N . ALA A 1 101 ? -38.015 28.553 7.104 1.00 40.72 101 ALA A N 1
ATOM 778 C CA . ALA A 1 101 ? -38.752 27.885 8.172 1.00 40.72 101 ALA A CA 1
ATOM 779 C C . ALA A 1 101 ? -39.948 28.731 8.643 1.00 40.72 101 ALA A C 1
ATOM 781 O O . ALA A 1 101 ? -39.806 29.917 8.942 1.00 40.72 101 ALA A O 1
ATOM 782 N N . ILE A 1 102 ? -41.116 28.093 8.745 1.00 47.75 102 ILE A N 1
ATOM 783 C CA . ILE A 1 102 ? -42.297 28.585 9.468 1.00 47.75 102 ILE A CA 1
ATOM 784 C C . ILE A 1 102 ? -42.146 28.147 10.938 1.00 47.75 102 ILE A C 1
ATOM 786 O O . ILE A 1 102 ? -41.783 26.992 11.181 1.00 47.75 102 ILE A O 1
ATOM 790 N N . PRO A 1 103 ? -42.400 29.017 11.933 1.00 38.94 103 PRO A N 1
ATOM 791 C CA . PRO A 1 103 ? -42.198 28.666 13.332 1.00 38.94 103 PRO A CA 1
ATOM 792 C C . PRO A 1 103 ? -43.302 27.718 13.809 1.00 38.94 103 PRO A C 1
ATOM 794 O O . PRO A 1 103 ? -44.487 28.026 13.699 1.00 38.94 103 PRO A O 1
ATOM 797 N N . THR A 1 104 ? -42.908 26.572 14.368 1.00 39.12 104 THR A N 1
ATOM 798 C CA . THR A 1 104 ? -43.821 25.664 15.075 1.00 39.12 104 THR A CA 1
ATOM 799 C C . THR A 1 104 ? -43.485 25.697 16.559 1.00 39.12 104 THR A C 1
ATOM 801 O O . THR A 1 104 ? -42.362 25.404 16.965 1.00 39.12 104 THR A O 1
ATOM 804 N N . THR A 1 105 ? -44.461 26.099 17.364 1.00 42.12 105 THR A N 1
ATOM 805 C CA . THR A 1 105 ? -44.382 26.186 18.822 1.00 42.12 105 THR A CA 1
ATOM 806 C C . THR A 1 105 ? -44.373 24.779 19.422 1.00 42.12 105 THR A C 1
ATOM 808 O O . THR A 1 105 ? -45.317 24.022 19.210 1.00 42.12 105 THR A O 1
ATOM 811 N N . MET A 1 106 ? -43.342 24.427 20.194 1.00 44.81 106 MET A N 1
ATOM 812 C CA . MET A 1 106 ? -43.352 23.229 21.039 1.00 44.81 106 MET A CA 1
ATOM 813 C C . MET A 1 106 ? -43.424 23.623 22.512 1.00 44.81 106 MET A C 1
ATOM 815 O O . MET A 1 106 ? -42.580 24.354 23.025 1.00 44.81 106 MET A O 1
ATOM 819 N N . THR A 1 107 ? -44.454 23.117 23.182 1.00 42.62 107 THR A N 1
ATOM 820 C CA . THR A 1 107 ? -44.646 23.151 24.633 1.00 42.62 107 THR A CA 1
ATOM 821 C C . THR A 1 107 ? -43.681 22.194 25.326 1.00 42.62 107 THR A C 1
ATOM 823 O O . THR A 1 107 ? -43.641 21.001 25.020 1.00 42.62 107 THR A O 1
ATOM 826 N N . SER A 1 108 ? -42.917 22.717 26.280 1.00 35.03 108 SER A N 1
ATOM 827 C CA . SER A 1 108 ? -41.977 21.986 27.125 1.00 35.03 108 SER A CA 1
ATOM 828 C C . SER A 1 108 ? -42.700 21.223 28.241 1.00 35.03 108 SER A C 1
ATOM 830 O O . SER A 1 108 ? -43.520 21.780 28.966 1.00 35.03 108 SER A O 1
ATOM 832 N N . THR A 1 109 ? -42.371 19.937 28.388 1.00 41.06 109 THR A N 1
ATOM 833 C CA . THR A 1 109 ? -42.789 19.099 29.522 1.00 41.06 109 THR A CA 1
ATOM 834 C C . THR A 1 109 ? -41.614 18.969 30.486 1.00 41.06 109 THR A C 1
ATOM 836 O O . THR A 1 109 ? -40.530 18.542 30.095 1.00 41.06 109 THR A O 1
ATOM 839 N N . THR A 1 110 ? -41.825 19.372 31.736 1.00 41.00 110 THR A N 1
ATOM 840 C CA . THR A 1 110 ? -40.813 19.405 32.798 1.00 41.00 110 THR A CA 1
ATOM 841 C C . THR A 1 110 ? -40.825 18.085 33.568 1.00 41.00 110 THR A C 1
ATOM 843 O O . THR A 1 110 ? -41.826 17.750 34.197 1.00 41.00 110 THR A O 1
ATOM 846 N N . THR A 1 111 ? -39.719 17.340 33.563 1.00 43.66 111 THR A N 1
ATOM 847 C CA . THR A 1 111 ? -39.509 16.192 34.462 1.00 43.66 111 THR A CA 1
ATOM 848 C C . THR A 1 111 ? -38.547 16.570 35.582 1.00 43.66 111 THR A C 1
ATOM 850 O O . THR A 1 111 ? -37.394 16.926 35.337 1.00 43.66 111 THR A O 1
ATOM 853 N N . ASN A 1 112 ? -39.034 16.480 36.820 1.00 45.75 112 ASN A N 1
ATOM 854 C CA . ASN A 1 112 ? -38.262 16.710 38.037 1.00 45.75 112 ASN A CA 1
ATOM 855 C C . ASN A 1 112 ? -37.215 15.604 38.217 1.00 45.75 112 ASN A C 1
ATOM 857 O O . ASN A 1 112 ? -37.561 14.429 38.305 1.00 45.75 112 ASN A O 1
ATOM 861 N N . THR A 1 113 ? -35.943 15.995 38.303 1.00 42.59 113 THR A N 1
ATOM 862 C CA . THR A 1 113 ? -34.828 15.093 38.616 1.00 42.59 113 THR A CA 1
ATOM 863 C C . THR A 1 113 ? -34.364 15.377 40.042 1.00 42.59 113 THR A C 1
ATOM 865 O O . THR A 1 113 ? -34.060 16.519 40.382 1.00 42.59 113 THR A O 1
ATOM 868 N N . THR A 1 114 ? -34.354 14.352 40.891 1.00 48.84 114 THR A N 1
ATOM 869 C CA . THR A 1 114 ? -33.918 14.428 42.290 1.00 48.84 114 THR A CA 1
ATOM 870 C C . THR A 1 114 ? -32.393 14.511 42.365 1.00 48.84 114 THR A C 1
ATOM 872 O O . THR A 1 114 ? -31.693 13.580 41.976 1.00 48.84 114 THR A O 1
ATOM 875 N N . THR A 1 115 ? -31.882 15.627 42.883 1.00 50.94 115 THR A N 1
ATOM 876 C CA . THR A 1 115 ? -30.451 15.885 43.086 1.00 50.94 115 THR A CA 1
ATOM 877 C C . THR A 1 115 ? -29.970 15.267 44.401 1.00 50.94 115 THR A C 1
ATOM 879 O O . THR A 1 115 ? -30.425 15.657 45.475 1.00 50.94 115 THR A O 1
ATOM 882 N N . THR A 1 116 ? -29.020 14.335 44.339 1.00 53.59 116 THR A N 1
ATOM 883 C CA . THR A 1 116 ? -28.259 13.856 45.506 1.00 53.59 116 THR A CA 1
ATOM 884 C C . THR A 1 116 ? -27.032 14.735 45.751 1.00 53.59 116 THR A C 1
ATOM 886 O O . THR A 1 116 ? -26.296 15.060 44.820 1.00 53.59 116 THR A O 1
ATOM 889 N N . ILE A 1 117 ? -26.814 15.105 47.013 1.00 56.25 117 ILE A N 1
ATOM 890 C CA . ILE A 1 117 ? -25.743 15.993 47.486 1.00 56.25 117 ILE A CA 1
ATOM 891 C C . ILE A 1 117 ? -24.424 15.204 47.593 1.00 56.25 117 ILE A C 1
ATOM 893 O O . ILE A 1 117 ? -24.400 14.198 48.305 1.00 56.25 117 ILE A O 1
ATOM 897 N N . PRO A 1 118 ? -23.320 15.628 46.948 1.00 49.62 118 PRO A N 1
ATOM 898 C CA . PRO A 1 118 ? -22.019 15.006 47.148 1.00 49.62 118 PRO A CA 1
ATOM 899 C C . PRO A 1 118 ? -21.342 15.548 48.415 1.00 49.62 118 PRO A C 1
ATOM 901 O O . PRO A 1 118 ? -21.350 16.747 48.693 1.00 49.62 118 PRO A O 1
ATOM 904 N N . THR A 1 119 ? -20.747 14.641 49.186 1.00 51.38 119 THR A N 1
ATOM 905 C CA . THR A 1 119 ? -19.967 14.932 50.392 1.00 51.38 119 THR A CA 1
ATOM 906 C C . THR A 1 119 ? -18.591 15.483 50.013 1.00 51.38 119 THR A C 1
ATOM 908 O O . THR A 1 11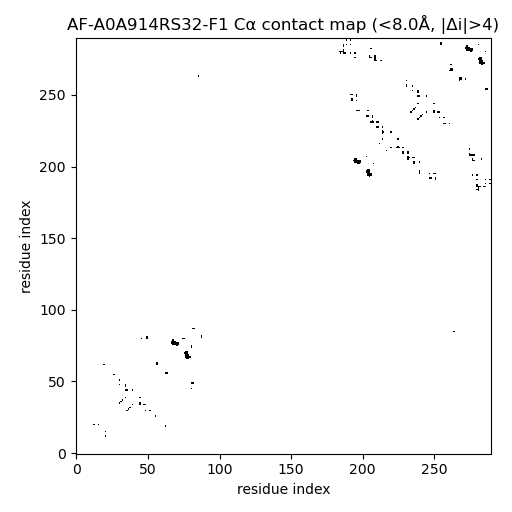9 ? -17.857 14.873 49.237 1.00 51.38 119 THR A O 1
ATOM 911 N N . THR A 1 120 ? -18.235 16.643 50.558 1.00 48.78 120 THR A N 1
ATOM 912 C CA . THR A 1 120 ? -16.982 17.358 50.293 1.00 48.78 120 THR A CA 1
ATOM 913 C C . THR A 1 120 ? -15.844 16.799 51.150 1.00 48.78 120 THR A C 1
ATOM 915 O O . THR A 1 120 ? -15.879 16.906 52.374 1.00 48.78 120 THR A O 1
ATOM 918 N N . THR A 1 121 ? -14.802 16.245 50.530 1.00 54.25 121 THR A N 1
ATOM 919 C CA . THR A 1 121 ? -13.521 15.961 51.196 1.00 54.25 121 THR A CA 1
ATOM 920 C C . THR A 1 121 ? -12.561 17.127 50.976 1.00 54.25 121 THR A C 1
ATOM 922 O O . THR A 1 121 ? -12.244 17.469 49.838 1.00 54.25 121 THR A O 1
ATOM 925 N N . THR A 1 122 ? -12.096 17.744 52.060 1.00 52.47 122 THR A N 1
ATOM 926 C CA . THR A 1 122 ? -11.114 18.835 52.053 1.00 52.47 122 THR A CA 1
ATOM 927 C C . THR A 1 122 ? -9.710 18.299 51.774 1.00 52.47 122 THR A C 1
ATOM 929 O O . THR A 1 122 ? -9.149 17.580 52.599 1.00 52.47 122 THR A O 1
ATOM 932 N N . SER A 1 123 ? -9.132 18.653 50.627 1.00 45.78 123 SER A N 1
ATOM 933 C CA . SER A 1 123 ? -7.730 18.384 50.293 1.00 45.78 123 SER A CA 1
ATOM 934 C C . SER A 1 123 ? -6.822 19.499 50.813 1.00 45.78 123 SER A C 1
ATOM 936 O O . SER A 1 123 ? -7.052 20.676 50.535 1.00 45.78 123 SER A O 1
ATOM 938 N N . THR A 1 124 ? -5.778 19.118 51.543 1.00 48.97 124 THR A N 1
ATOM 939 C CA . THR A 1 124 ? -4.743 19.998 52.091 1.00 48.97 124 THR A CA 1
ATOM 940 C C . THR A 1 124 ? -3.879 20.591 50.974 1.00 48.97 124 THR A C 1
ATOM 942 O O . THR A 1 124 ? -3.235 19.862 50.223 1.00 48.97 124 THR A O 1
ATOM 945 N N . THR A 1 125 ? -3.855 21.918 50.870 1.00 52.19 125 THR A N 1
ATOM 946 C CA . THR A 1 125 ? -3.062 22.669 49.886 1.00 52.19 125 THR A CA 1
ATOM 947 C C . THR A 1 125 ? -1.634 22.869 50.394 1.00 52.19 125 THR A C 1
ATOM 949 O O . THR A 1 125 ? -1.422 23.566 51.384 1.00 52.19 125 THR A O 1
ATOM 952 N N . THR A 1 126 ? -0.639 22.300 49.715 1.00 58.38 126 THR A N 1
ATOM 953 C CA . THR A 1 126 ? 0.776 22.651 49.915 1.00 58.38 126 THR A CA 1
ATOM 954 C C . THR A 1 126 ? 1.141 23.840 49.028 1.00 58.38 126 THR A C 1
ATOM 956 O O . THR A 1 126 ? 0.944 23.799 47.814 1.00 58.38 126 THR A O 1
ATOM 959 N N . THR A 1 127 ? 1.668 24.902 49.632 1.00 60.81 127 THR A N 1
ATOM 960 C CA . THR A 1 127 ? 2.143 26.122 48.961 1.00 60.81 127 THR A CA 1
ATOM 961 C C . THR A 1 127 ? 3.344 25.840 48.050 1.00 60.81 127 THR A C 1
ATOM 963 O O . THR A 1 127 ? 4.301 25.216 48.513 1.00 60.81 127 THR A O 1
ATOM 966 N N . PRO A 1 128 ? 3.352 26.312 46.789 1.00 52.75 128 PRO A N 1
ATOM 967 C CA . PRO A 1 128 ? 4.505 26.170 45.911 1.00 52.75 128 PRO A CA 1
ATOM 968 C C . PRO A 1 128 ? 5.588 27.197 46.267 1.00 52.75 128 PRO A C 1
ATOM 970 O O . PRO A 1 128 ? 5.320 28.389 46.408 1.00 52.75 128 PRO A O 1
ATOM 973 N N . THR A 1 129 ? 6.826 26.724 46.395 1.00 52.75 129 THR A N 1
ATOM 974 C CA . THR A 1 129 ? 8.018 27.556 46.579 1.00 52.75 129 THR A CA 1
ATOM 975 C C . THR A 1 129 ? 8.424 28.165 45.238 1.00 52.75 129 THR A C 1
ATOM 977 O O . THR A 1 129 ? 8.820 27.452 44.318 1.00 52.75 129 THR A O 1
ATOM 980 N N . THR A 1 130 ? 8.326 29.486 45.122 1.00 52.22 130 THR A N 1
ATOM 981 C CA . THR A 1 130 ? 8.738 30.252 43.940 1.00 52.22 130 THR A CA 1
ATOM 982 C C . THR A 1 130 ? 10.259 30.406 43.915 1.00 52.22 130 THR A C 1
ATOM 984 O O . THR A 1 130 ? 10.827 31.073 44.778 1.00 52.22 130 THR A O 1
ATOM 987 N N . THR A 1 131 ? 10.936 29.824 42.925 1.00 59.28 131 THR A N 1
ATOM 988 C CA . THR A 1 131 ? 12.338 30.138 42.617 1.00 59.28 131 THR A CA 1
ATOM 989 C C . THR A 1 131 ? 12.405 31.251 41.571 1.00 59.28 131 THR A C 1
ATOM 991 O O . THR A 1 131 ? 11.706 31.232 40.560 1.00 59.28 131 THR A O 1
ATOM 994 N N . ILE A 1 132 ? 13.226 32.264 41.848 1.00 64.38 132 ILE A N 1
ATOM 995 C CA . ILE A 1 132 ? 13.448 33.432 40.988 1.00 64.38 132 ILE A CA 1
ATOM 996 C C . ILE A 1 132 ? 14.367 33.007 39.827 1.00 64.38 132 ILE A C 1
ATOM 998 O O . ILE A 1 132 ? 15.408 32.403 40.095 1.00 64.38 132 ILE A O 1
ATOM 1002 N N . PRO A 1 133 ? 14.032 33.297 38.557 1.00 49.41 133 PRO A N 1
ATOM 1003 C CA . PRO A 1 133 ? 14.879 32.926 37.434 1.00 49.41 133 PRO A CA 1
ATOM 1004 C C . PRO A 1 133 ? 16.077 33.873 37.314 1.00 49.41 133 PRO A C 1
ATOM 1006 O O . PRO A 1 133 ? 15.929 35.094 37.270 1.00 49.41 133 PRO A O 1
ATOM 1009 N N . THR A 1 134 ? 17.271 33.291 37.241 1.00 50.44 134 THR A N 1
ATOM 1010 C CA . THR A 1 134 ? 18.533 33.994 37.005 1.00 50.44 134 THR A CA 1
ATOM 1011 C C . THR A 1 134 ? 18.632 34.406 35.538 1.00 50.44 134 THR A C 1
ATOM 1013 O O . THR A 1 134 ? 18.627 33.567 34.638 1.00 50.44 134 THR A O 1
ATOM 1016 N N . THR A 1 135 ? 18.729 35.708 35.290 1.00 49.81 135 THR A N 1
ATOM 1017 C CA . THR A 1 135 ? 18.872 36.301 33.958 1.00 49.81 135 THR A CA 1
ATOM 1018 C C . THR A 1 135 ? 20.254 35.981 33.378 1.00 49.81 135 THR A C 1
ATOM 1020 O O . THR A 1 135 ? 21.264 36.447 33.902 1.00 49.81 135 THR A O 1
ATOM 1023 N N . MET A 1 136 ? 20.320 35.211 32.289 1.00 56.09 136 MET A N 1
ATOM 1024 C CA . MET A 1 136 ? 21.539 35.087 31.483 1.00 56.09 136 MET A CA 1
ATOM 1025 C C . MET A 1 136 ? 21.537 36.160 30.393 1.00 56.09 136 MET A C 1
ATOM 1027 O O . MET A 1 136 ? 20.664 36.182 29.528 1.00 56.09 136 MET A O 1
ATOM 1031 N N . THR A 1 137 ? 22.516 37.058 30.438 1.00 48.09 137 THR A N 1
ATOM 1032 C CA . THR A 1 137 ? 22.805 38.029 29.381 1.00 48.09 137 THR A CA 1
ATOM 1033 C C . THR A 1 137 ? 23.503 37.326 28.218 1.00 48.09 137 THR A C 1
ATOM 1035 O O . THR A 1 137 ? 24.614 36.820 28.347 1.00 48.09 137 THR A O 1
ATOM 1038 N N . SER A 1 138 ? 22.839 37.273 27.066 1.00 41.28 138 SER A N 1
ATOM 1039 C CA . SER A 1 138 ? 23.385 36.732 25.821 1.00 41.28 138 SER A CA 1
ATOM 1040 C C . SER A 1 138 ? 24.323 37.737 25.147 1.00 41.28 138 SER A C 1
ATOM 1042 O O . SER A 1 138 ? 23.923 38.855 24.823 1.00 41.28 138 SER A O 1
ATOM 1044 N N . THR A 1 139 ? 25.570 37.326 24.927 1.00 42.56 139 THR A N 1
ATOM 1045 C CA . THR A 1 139 ? 26.609 38.083 24.222 1.00 42.56 139 THR A CA 1
ATOM 1046 C C . THR A 1 139 ? 26.357 38.044 22.714 1.00 42.56 139 THR A C 1
ATOM 1048 O O . THR A 1 139 ? 26.386 36.982 22.096 1.00 42.56 139 THR A O 1
ATOM 1051 N N . THR A 1 140 ? 26.105 39.203 22.114 1.00 44.38 140 THR A N 1
ATOM 1052 C CA . THR A 1 140 ? 25.865 39.362 20.675 1.00 44.38 140 THR A CA 1
ATOM 1053 C C . THR A 1 140 ? 27.193 39.356 19.917 1.00 44.38 140 THR A C 1
ATOM 1055 O O . THR A 1 140 ? 28.012 40.255 20.101 1.00 44.38 140 THR A O 1
ATOM 1058 N N . THR A 1 141 ? 27.422 38.372 19.048 1.00 49.75 141 THR A N 1
ATOM 1059 C CA . THR A 1 141 ? 28.531 38.392 18.085 1.00 49.75 141 THR A CA 1
ATOM 1060 C C . THR A 1 141 ? 28.065 39.034 16.778 1.00 49.75 141 THR A C 1
ATOM 1062 O O . THR A 1 141 ? 27.082 38.627 16.160 1.00 49.75 141 THR A O 1
ATOM 1065 N N . THR A 1 142 ? 28.756 40.091 16.361 1.00 49.78 142 THR A N 1
ATOM 1066 C CA . THR A 1 142 ? 28.536 40.786 15.092 1.00 49.78 142 THR A CA 1
ATOM 1067 C C . THR A 1 142 ? 29.055 39.932 13.935 1.00 49.78 142 THR A C 1
ATOM 1069 O O . THR A 1 142 ? 30.234 39.596 13.869 1.00 49.78 142 THR A O 1
ATOM 1072 N N . SER A 1 143 ? 28.160 39.563 13.017 1.00 44.53 143 SER A N 1
ATOM 1073 C CA . SER A 1 143 ? 28.502 38.798 11.814 1.00 44.53 143 SER A CA 1
ATOM 1074 C C . SER A 1 143 ? 29.148 39.706 10.765 1.00 44.53 143 SER A C 1
ATOM 1076 O O . SER A 1 143 ? 28.589 40.738 10.398 1.00 44.53 143 SER A O 1
ATOM 1078 N N . THR A 1 144 ? 30.335 39.329 10.294 1.00 49.59 144 THR A N 1
ATOM 1079 C CA . THR A 1 144 ? 31.087 40.035 9.252 1.00 49.59 144 THR A CA 1
ATOM 1080 C C . THR A 1 144 ? 30.465 39.773 7.880 1.00 49.59 144 THR A C 1
ATOM 1082 O O . THR A 1 144 ? 30.464 38.647 7.388 1.00 49.59 144 THR A O 1
ATOM 1085 N N . THR A 1 145 ? 29.939 40.822 7.253 1.00 47.34 145 THR A N 1
ATOM 1086 C CA . THR A 1 145 ? 29.383 40.789 5.897 1.00 47.34 145 THR A CA 1
ATOM 1087 C C . THR A 1 145 ? 30.509 40.611 4.877 1.00 47.34 145 THR A C 1
ATOM 1089 O O . THR A 1 145 ? 31.339 41.502 4.709 1.00 47.34 145 THR A O 1
ATOM 1092 N N . THR A 1 146 ? 30.548 39.475 4.181 1.00 52.75 146 THR A N 1
ATOM 1093 C CA . THR A 1 146 ? 31.407 39.287 3.004 1.00 52.75 146 THR A CA 1
ATOM 1094 C C . THR A 1 146 ? 30.634 39.696 1.753 1.00 52.75 146 THR A C 1
ATOM 1096 O O . THR A 1 146 ? 29.578 39.154 1.438 1.00 52.75 146 THR A O 1
ATOM 1099 N N . THR A 1 147 ? 31.138 40.705 1.048 1.00 53.62 147 THR A N 1
ATOM 1100 C CA . THR A 1 147 ? 30.614 41.155 -0.242 1.00 53.62 147 THR A CA 1
ATOM 1101 C C . THR A 1 147 ? 31.013 40.161 -1.327 1.00 53.62 147 THR A C 1
ATOM 1103 O O . THR A 1 147 ? 32.188 39.998 -1.649 1.00 53.62 147 THR A O 1
ATOM 1106 N N . THR A 1 148 ? 30.031 39.466 -1.895 1.00 46.91 148 THR A N 1
ATOM 1107 C CA . THR A 1 148 ? 30.236 38.541 -3.012 1.00 46.91 148 THR A CA 1
ATOM 1108 C C . THR A 1 148 ? 30.355 39.344 -4.308 1.00 46.91 148 THR A C 1
ATOM 1110 O O . THR A 1 148 ? 29.414 40.019 -4.721 1.00 46.91 148 THR A O 1
ATOM 1113 N N . THR A 1 149 ? 31.526 39.317 -4.941 1.00 52.91 149 THR A N 1
ATOM 1114 C CA . THR A 1 149 ? 31.758 39.936 -6.250 1.00 52.91 149 THR A CA 1
ATOM 1115 C C . THR A 1 149 ? 31.150 39.058 -7.342 1.00 52.91 149 THR A C 1
ATOM 1117 O O . THR A 1 149 ? 31.671 37.991 -7.655 1.00 52.91 149 THR A O 1
ATOM 1120 N N . THR A 1 150 ? 30.039 39.504 -7.921 1.00 51.88 150 THR A N 1
ATOM 1121 C CA . THR A 1 150 ? 29.395 38.862 -9.071 1.00 51.88 150 THR A CA 1
ATOM 1122 C C . THR A 1 150 ? 30.234 39.095 -10.328 1.00 51.88 150 THR A C 1
ATOM 1124 O O . THR A 1 150 ? 30.331 40.222 -10.812 1.00 51.88 150 THR A O 1
ATOM 1127 N N . THR A 1 151 ? 30.844 38.044 -10.873 1.00 55.66 151 THR A N 1
ATOM 1128 C CA . THR A 1 151 ? 31.466 38.077 -12.202 1.00 55.66 151 THR A CA 1
ATOM 1129 C C . THR A 1 151 ? 30.406 37.842 -13.279 1.00 55.66 151 THR A C 1
ATOM 1131 O O . THR A 1 151 ? 29.561 36.955 -13.177 1.00 55.66 151 THR A O 1
ATOM 1134 N N . ILE A 1 152 ? 30.430 38.681 -14.313 1.00 64.06 152 ILE A N 1
ATOM 1135 C CA . ILE A 1 152 ? 29.520 38.620 -15.460 1.00 64.06 152 ILE A CA 1
ATOM 1136 C C . ILE A 1 152 ? 29.983 37.471 -16.372 1.00 64.06 152 ILE A C 1
ATOM 1138 O O . ILE A 1 152 ? 31.147 37.475 -16.782 1.00 64.06 152 ILE A O 1
ATOM 1142 N N . PRO A 1 153 ? 29.126 36.492 -16.712 1.00 56.00 153 PRO A N 1
ATOM 1143 C CA . PRO A 1 153 ? 29.511 35.416 -17.614 1.00 56.00 153 PRO A CA 1
ATOM 1144 C C . PRO A 1 153 ? 29.666 35.955 -19.040 1.00 56.00 153 PRO A C 1
ATOM 1146 O O . PRO A 1 153 ? 28.777 36.608 -19.583 1.00 56.00 153 PRO A O 1
ATOM 1149 N N . THR A 1 154 ? 30.817 35.681 -19.647 1.00 62.56 154 THR A N 1
ATOM 1150 C CA . THR A 1 154 ? 31.107 36.008 -21.044 1.00 62.56 154 THR A CA 1
ATOM 1151 C C . THR A 1 154 ? 30.492 34.937 -21.942 1.00 62.56 154 THR A C 1
ATOM 1153 O O . THR A 1 154 ? 30.921 33.784 -21.943 1.00 62.56 154 THR A O 1
ATOM 1156 N N . THR A 1 155 ? 29.463 35.306 -22.697 1.00 53.03 155 THR A N 1
ATOM 1157 C CA . THR A 1 155 ? 28.776 34.429 -23.650 1.00 53.03 155 THR A CA 1
ATOM 1158 C C . THR A 1 155 ? 29.646 34.237 -24.893 1.00 53.03 155 THR A C 1
ATOM 1160 O O . THR A 1 155 ? 29.898 35.187 -25.632 1.00 53.03 155 THR A O 1
ATOM 1163 N N . THR A 1 156 ? 30.115 33.015 -25.141 1.00 61.00 156 THR A N 1
ATOM 1164 C CA . THR A 1 156 ? 30.736 32.633 -26.419 1.00 61.00 156 THR A CA 1
ATOM 1165 C C . THR A 1 156 ? 29.652 32.172 -27.392 1.00 61.00 156 THR A C 1
ATOM 1167 O O . THR A 1 156 ? 28.744 31.427 -27.027 1.00 61.00 156 THR A O 1
ATOM 1170 N N . ALA A 1 157 ? 29.715 32.671 -28.628 1.00 67.56 157 ALA A N 1
ATOM 1171 C CA . ALA A 1 157 ? 28.764 32.349 -29.686 1.00 67.56 157 ALA A CA 1
ATOM 1172 C C . ALA A 1 157 ? 28.876 30.868 -30.109 1.00 67.56 157 ALA A C 1
ATOM 1174 O O . ALA A 1 157 ? 29.984 30.330 -30.145 1.00 67.56 157 ALA A O 1
ATOM 1175 N N . PRO A 1 158 ? 27.760 30.203 -30.454 1.00 57.38 158 PRO A N 1
ATOM 1176 C CA . PRO A 1 158 ? 27.781 28.811 -30.878 1.00 57.38 158 PRO A CA 1
ATOM 1177 C C . PRO A 1 158 ? 28.364 28.682 -32.290 1.00 57.38 158 PRO A C 1
ATOM 1179 O O . PRO A 1 158 ? 27.808 29.193 -33.262 1.00 57.38 158 PRO A O 1
ATOM 1182 N N . THR A 1 159 ? 29.473 27.956 -32.411 1.00 59.72 159 THR A N 1
ATOM 1183 C CA . THR A 1 159 ? 30.032 27.545 -33.700 1.00 59.72 159 THR A CA 1
ATOM 1184 C C . THR A 1 159 ? 29.135 26.470 -34.307 1.00 59.72 159 THR A C 1
ATOM 1186 O O . THR A 1 159 ? 29.032 25.360 -33.788 1.00 59.72 159 THR A O 1
ATOM 1189 N N . THR A 1 160 ? 28.458 26.803 -35.401 1.00 52.06 160 THR A N 1
ATOM 1190 C CA . THR A 1 160 ? 27.632 25.867 -36.167 1.00 52.06 160 THR A CA 1
ATOM 1191 C C . THR A 1 160 ? 28.545 24.958 -36.989 1.00 52.06 160 THR A C 1
ATOM 1193 O O . THR A 1 160 ? 29.148 25.403 -37.963 1.00 52.06 160 THR A O 1
ATOM 1196 N N . THR A 1 161 ? 28.669 23.688 -36.610 1.00 53.41 161 THR A N 1
ATOM 1197 C CA . THR A 1 161 ? 29.265 22.658 -37.468 1.00 53.41 161 THR A CA 1
ATOM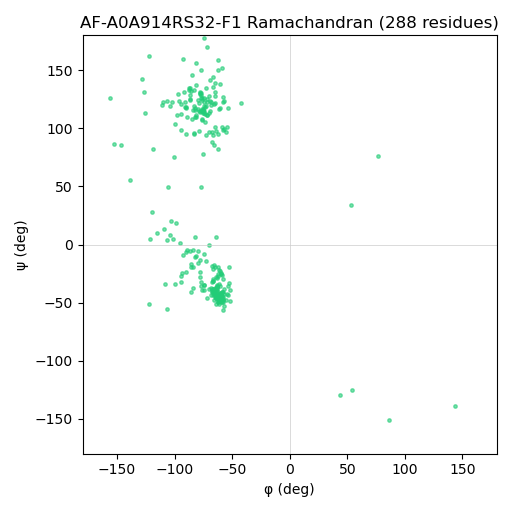 1198 C C . THR A 1 161 ? 28.151 21.918 -38.202 1.00 53.41 161 THR A C 1
ATOM 1200 O O . THR A 1 161 ? 27.202 21.410 -37.609 1.00 53.41 161 THR A O 1
ATOM 1203 N N . THR A 1 162 ? 28.239 21.907 -39.528 1.00 61.09 162 THR A N 1
ATOM 1204 C CA . THR A 1 162 ? 27.367 21.139 -40.418 1.00 61.09 162 THR A CA 1
ATOM 1205 C C . THR A 1 162 ? 27.604 19.636 -40.223 1.00 61.09 162 THR A C 1
ATOM 1207 O O . THR A 1 162 ? 28.758 19.208 -40.161 1.00 61.09 162 THR A O 1
ATOM 1210 N N . PRO A 1 163 ? 26.552 18.801 -40.137 1.00 55.25 163 PRO A N 1
ATOM 1211 C CA . PRO A 1 163 ? 26.727 17.361 -40.043 1.00 55.25 163 PRO A CA 1
ATOM 1212 C C . PRO A 1 163 ? 27.112 16.792 -41.413 1.00 55.25 163 PRO A C 1
ATOM 1214 O O 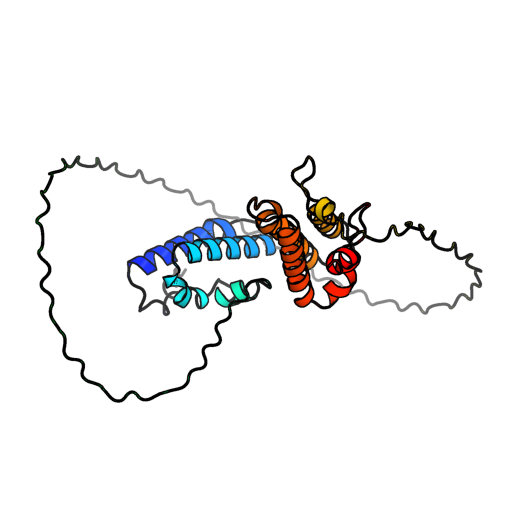. PRO A 1 163 ? 26.341 16.840 -42.370 1.00 55.25 163 PRO A O 1
ATOM 1217 N N . THR A 1 164 ? 28.319 16.238 -41.499 1.00 56.12 164 THR A N 1
ATOM 1218 C CA . THR A 1 164 ? 28.755 15.406 -42.622 1.00 56.12 164 THR A CA 1
ATOM 1219 C C . THR A 1 164 ? 28.069 14.046 -42.518 1.00 56.12 164 THR A C 1
ATOM 1221 O O . THR A 1 164 ? 28.341 13.269 -41.603 1.00 56.12 164 THR A O 1
ATOM 1224 N N . THR A 1 165 ? 27.176 13.753 -43.458 1.00 54.47 165 THR A N 1
ATOM 1225 C CA . THR A 1 165 ? 26.497 12.461 -43.593 1.00 54.47 165 THR A CA 1
ATOM 1226 C C . THR A 1 165 ? 27.507 11.381 -43.988 1.00 54.47 165 THR A C 1
ATOM 1228 O O . THR A 1 165 ? 27.847 11.229 -45.160 1.00 54.47 165 THR A O 1
ATOM 1231 N N . ALA A 1 166 ? 28.010 10.626 -43.011 1.00 50.59 166 ALA A N 1
ATOM 1232 C CA . ALA A 1 166 ? 28.776 9.412 -43.261 1.00 50.59 166 ALA A CA 1
ATOM 1233 C C . ALA A 1 166 ? 27.805 8.239 -43.448 1.00 50.59 166 ALA A C 1
ATOM 1235 O O . ALA A 1 166 ? 27.158 7.775 -42.510 1.00 50.59 166 ALA A O 1
ATOM 1236 N N . ASN A 1 167 ? 27.700 7.777 -44.691 1.00 53.41 167 ASN A N 1
ATOM 1237 C CA . ASN A 1 167 ? 26.917 6.618 -45.091 1.00 53.41 167 ASN A CA 1
ATOM 1238 C C . ASN A 1 167 ? 27.658 5.334 -44.662 1.00 53.41 167 ASN A C 1
ATOM 1240 O O . ASN A 1 167 ? 28.325 4.692 -45.471 1.00 53.41 167 ASN A O 1
ATOM 1244 N N . SER A 1 168 ? 27.587 4.976 -43.379 1.00 44.44 168 SER A N 1
ATOM 1245 C CA . SER A 1 168 ? 28.119 3.705 -42.872 1.00 44.44 168 SER A CA 1
ATOM 1246 C C . SER A 1 168 ? 27.013 2.658 -42.830 1.00 44.44 168 SER A C 1
ATOM 1248 O O . SER A 1 168 ? 26.232 2.586 -41.885 1.00 44.44 168 SER A O 1
ATOM 1250 N N . SER A 1 169 ? 26.969 1.812 -43.862 1.00 52.81 169 SER A N 1
ATOM 1251 C CA . SER A 1 169 ? 26.322 0.501 -43.779 1.00 52.81 169 SER A CA 1
ATOM 1252 C C . SER A 1 169 ? 27.121 -0.381 -42.822 1.00 52.81 169 SER A C 1
ATOM 1254 O O . SER A 1 169 ? 28.022 -1.105 -43.235 1.00 52.81 169 SER A O 1
ATOM 1256 N N . SER A 1 170 ? 26.804 -0.315 -41.533 1.00 46.25 170 SER A N 1
ATOM 1257 C CA . SER A 1 170 ? 27.129 -1.389 -40.599 1.00 46.25 170 SER A CA 1
ATOM 1258 C C . SER A 1 170 ? 25.911 -2.296 -40.495 1.00 46.25 170 SER A C 1
ATOM 1260 O O . SER A 1 170 ? 24.870 -1.896 -39.975 1.00 46.25 170 SER A O 1
ATOM 1262 N N . VAL A 1 171 ? 26.040 -3.522 -40.996 1.00 55.00 171 VAL A N 1
ATOM 1263 C CA . VAL A 1 171 ? 25.140 -4.625 -40.665 1.00 55.00 171 VAL A CA 1
ATOM 1264 C C . VAL A 1 171 ? 25.273 -4.864 -39.161 1.00 55.00 171 VAL A C 1
ATOM 1266 O O . VAL A 1 171 ? 26.207 -5.514 -38.701 1.00 55.00 171 VAL A O 1
ATOM 1269 N N . SER A 1 172 ? 24.382 -4.263 -38.376 1.00 42.66 172 SER A N 1
ATOM 1270 C CA . SER A 1 172 ? 24.268 -4.553 -36.953 1.00 42.66 172 SER A CA 1
ATOM 1271 C C . SER A 1 172 ? 23.615 -5.918 -36.806 1.00 42.66 172 SER A C 1
ATOM 1273 O O . SER A 1 172 ? 22.411 -6.074 -37.012 1.00 42.66 172 SER A O 1
ATOM 1275 N N . THR A 1 173 ? 24.417 -6.917 -36.452 1.00 47.59 173 THR A N 1
ATOM 1276 C CA . THR A 1 173 ? 23.944 -8.189 -35.914 1.00 47.59 173 THR A CA 1
ATOM 1277 C C . THR A 1 173 ? 23.143 -7.871 -34.655 1.00 47.59 173 THR A C 1
ATOM 1279 O O . THR A 1 173 ? 23.703 -7.589 -33.598 1.00 47.59 173 THR A O 1
ATOM 1282 N N . SER A 1 174 ? 21.819 -7.826 -34.793 1.00 44.84 174 SER A N 1
ATOM 1283 C CA . SER A 1 174 ? 20.896 -7.713 -33.672 1.00 44.84 174 SER A CA 1
ATOM 1284 C C . SER A 1 174 ? 21.039 -8.986 -32.844 1.00 44.84 174 SER A C 1
ATOM 1286 O O . SER A 1 174 ? 20.543 -10.048 -33.216 1.00 44.84 174 SER A O 1
ATOM 1288 N N . THR A 1 175 ? 21.777 -8.901 -31.740 1.00 45.16 175 THR A N 1
ATOM 1289 C CA . THR A 1 175 ? 21.657 -9.864 -30.654 1.00 45.16 175 THR A CA 1
ATOM 1290 C C . THR A 1 175 ? 20.248 -9.711 -30.104 1.00 45.16 175 THR A C 1
ATOM 1292 O O . THR A 1 175 ? 19.945 -8.787 -29.351 1.00 45.16 175 THR A O 1
ATOM 1295 N N . GLN A 1 176 ? 19.369 -10.596 -30.572 1.00 48.94 176 GLN A N 1
ATOM 1296 C CA . GLN A 1 176 ? 18.030 -10.804 -30.047 1.00 48.94 176 GLN A CA 1
ATOM 1297 C C . GLN A 1 176 ? 18.111 -10.777 -28.514 1.00 48.94 176 GLN A C 1
ATOM 1299 O O . GLN A 1 176 ? 18.888 -11.555 -27.951 1.00 48.94 176 GLN A O 1
ATOM 1304 N N . PRO A 1 177 ? 17.383 -9.876 -27.827 1.00 47.72 177 PRO A N 1
ATOM 1305 C CA . PRO A 1 177 ? 17.380 -9.870 -26.378 1.00 47.72 177 PRO A CA 1
ATOM 1306 C C . PRO A 1 177 ? 16.932 -11.254 -25.930 1.00 47.72 177 PRO A C 1
ATOM 1308 O O . PRO A 1 177 ? 15.881 -11.741 -26.359 1.00 47.72 177 PRO A O 1
ATOM 1311 N N . THR A 1 178 ? 17.769 -11.896 -25.118 1.00 39.38 178 THR A N 1
ATOM 1312 C CA . THR A 1 178 ? 17.462 -13.155 -24.454 1.00 39.38 178 THR A CA 1
ATOM 1313 C C . THR A 1 178 ? 16.175 -12.919 -23.684 1.00 39.38 178 THR A C 1
ATOM 1315 O O . THR A 1 178 ? 16.161 -12.310 -22.617 1.00 39.38 178 THR A O 1
ATOM 1318 N N . THR A 1 179 ? 15.063 -13.306 -24.299 1.00 46.84 179 THR A N 1
ATOM 1319 C CA . THR A 1 179 ? 13.760 -13.290 -23.668 1.00 46.84 179 THR A CA 1
ATOM 1320 C C . THR A 1 179 ? 13.874 -14.397 -22.649 1.00 46.84 179 THR A C 1
ATOM 1322 O O . THR A 1 179 ? 13.806 -15.571 -23.006 1.00 46.84 179 THR A O 1
ATOM 1325 N N . SER A 1 180 ? 14.178 -14.036 -21.403 1.00 41.38 180 SER A N 1
ATOM 1326 C CA . SER A 1 180 ? 14.015 -14.949 -20.288 1.00 41.38 180 SER A CA 1
ATOM 1327 C C . SER A 1 180 ? 12.569 -15.404 -20.359 1.00 41.38 180 SER A C 1
ATOM 1329 O O . SER A 1 180 ? 11.657 -14.650 -20.021 1.00 41.38 180 SER A O 1
ATOM 1331 N N . THR A 1 181 ? 12.354 -16.609 -20.878 1.00 41.09 181 THR A N 1
ATOM 1332 C CA . THR A 1 181 ? 11.120 -17.358 -20.709 1.00 41.09 181 THR A CA 1
ATOM 1333 C C . THR A 1 181 ? 10.997 -17.597 -19.215 1.00 41.09 181 THR A C 1
ATOM 1335 O O . THR A 1 181 ? 11.418 -18.625 -18.691 1.00 41.09 181 THR A O 1
ATOM 1338 N N . VAL A 1 182 ? 10.487 -16.587 -18.510 1.00 49.91 182 VAL A N 1
ATOM 1339 C CA . VAL A 1 182 ? 9.813 -16.770 -17.238 1.00 49.91 182 VAL A CA 1
ATOM 1340 C C . VAL A 1 182 ? 8.678 -17.702 -17.599 1.00 49.91 182 VAL A C 1
ATOM 1342 O O . VAL A 1 182 ? 7.726 -17.300 -18.264 1.00 49.91 182 VAL A O 1
ATOM 1345 N N . THR A 1 183 ? 8.851 -18.983 -17.288 1.00 47.31 183 THR A N 1
ATOM 1346 C CA . THR A 1 183 ? 7.791 -19.972 -17.386 1.00 47.31 183 THR A CA 1
ATOM 1347 C C . THR A 1 183 ? 6.668 -19.436 -16.516 1.00 47.31 183 THR A C 1
ATOM 1349 O O . THR A 1 183 ? 6.750 -19.495 -15.290 1.00 47.31 183 THR A O 1
ATOM 1352 N N . THR A 1 184 ? 5.681 -18.810 -17.151 1.00 50.88 184 THR A N 1
ATOM 1353 C CA . THR A 1 184 ? 4.506 -18.228 -16.520 1.00 50.88 184 THR A CA 1
ATOM 1354 C C . THR A 1 184 ? 3.720 -19.381 -15.932 1.00 50.88 184 THR A C 1
ATOM 1356 O O . THR A 1 184 ? 2.852 -19.974 -16.570 1.00 50.88 184 THR A O 1
ATOM 1359 N N . ARG A 1 185 ? 4.080 -19.777 -14.710 1.00 57.44 185 ARG A N 1
ATOM 1360 C CA . ARG A 1 185 ? 3.208 -20.621 -13.917 1.00 57.44 185 ARG A CA 1
ATOM 1361 C C . ARG A 1 185 ? 1.940 -19.788 -13.728 1.00 57.44 185 ARG A C 1
ATOM 1363 O O . ARG A 1 185 ? 2.048 -18.705 -13.159 1.00 57.44 185 ARG A O 1
ATOM 1370 N N . PRO A 1 186 ? 0.783 -20.230 -14.244 1.00 63.19 186 PRO A N 1
ATOM 1371 C CA . PRO A 1 186 ? -0.440 -19.461 -14.105 1.00 63.19 186 PRO A CA 1
ATOM 1372 C C . PRO A 1 186 ? -0.693 -19.255 -12.616 1.00 63.19 186 PRO A C 1
ATOM 1374 O O . PRO A 1 186 ? -0.655 -20.221 -11.843 1.00 63.19 186 PRO A O 1
ATOM 1377 N N . ALA A 1 187 ? -0.888 -17.999 -12.221 1.00 74.44 187 ALA A N 1
ATOM 1378 C CA . ALA A 1 187 ? -1.185 -17.649 -10.846 1.00 74.44 187 ALA A CA 1
ATOM 1379 C C . ALA A 1 187 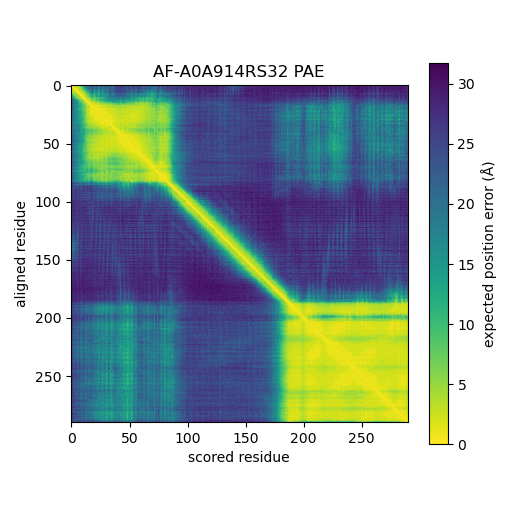? -2.391 -18.467 -10.370 1.00 74.44 187 ALA A C 1
ATOM 1381 O O . ALA A 1 187 ? -3.488 -18.385 -10.928 1.00 74.44 187 ALA A O 1
ATOM 1382 N N . ASN A 1 188 ? -2.178 -19.307 -9.360 1.00 87.50 188 ASN A N 1
ATOM 1383 C CA . ASN A 1 188 ? -3.253 -20.096 -8.787 1.00 87.50 188 ASN A CA 1
ATOM 1384 C C . ASN A 1 188 ? -3.902 -19.287 -7.664 1.00 87.50 188 ASN A C 1
ATOM 1386 O O . ASN A 1 188 ? -3.324 -19.107 -6.592 1.00 87.50 188 ASN A O 1
ATOM 1390 N N . CYS A 1 189 ? -5.125 -18.821 -7.893 1.00 90.31 189 CYS A N 1
ATOM 1391 C CA . CYS A 1 189 ? -5.866 -18.046 -6.903 1.00 90.31 189 CYS A CA 1
ATOM 1392 C C . CYS A 1 189 ? -6.109 -18.810 -5.597 1.00 90.31 189 CYS A C 1
ATOM 1394 O O . CYS A 1 189 ? -6.174 -18.188 -4.538 1.00 90.31 189 CYS A O 1
ATOM 1396 N N . SER A 1 190 ? -6.113 -20.149 -5.629 1.00 91.62 190 SER A N 1
ATOM 1397 C CA . SER A 1 190 ? -6.203 -20.959 -4.411 1.00 91.62 190 SER A CA 1
ATOM 1398 C C . SER A 1 190 ? -4.981 -20.811 -3.496 1.00 91.62 190 SER A C 1
ATOM 1400 O O . SER A 1 190 ? -5.051 -21.182 -2.329 1.00 91.62 190 SER A O 1
ATOM 1402 N N . THR A 1 191 ? -3.856 -20.296 -4.005 1.00 93.12 191 THR A N 1
ATOM 1403 C CA . THR A 1 191 ? -2.637 -20.025 -3.230 1.00 93.12 191 THR A CA 1
ATOM 1404 C C . THR A 1 191 ? -2.387 -18.531 -3.041 1.00 93.12 191 THR A C 1
ATOM 1406 O O . THR A 1 191 ? -1.297 -18.152 -2.634 1.00 93.12 191 THR A O 1
ATOM 1409 N N . ALA A 1 192 ? -3.354 -17.649 -3.321 1.00 93.50 192 ALA A N 1
ATOM 1410 C CA . ALA A 1 192 ? -3.187 -16.202 -3.130 1.00 93.50 192 ALA A CA 1
ATOM 1411 C C . ALA A 1 192 ? -2.857 -15.821 -1.672 1.00 93.50 192 ALA A C 1
ATOM 1413 O O . ALA A 1 192 ? -2.173 -14.827 -1.431 1.00 93.50 192 ALA A O 1
ATOM 1414 N N . SER A 1 193 ? -3.265 -16.638 -0.696 1.00 93.38 193 SER A N 1
ATOM 1415 C CA . SER A 1 193 ? -2.916 -16.449 0.717 1.00 93.38 193 SER A CA 1
ATOM 1416 C C . SER A 1 193 ? -1.406 -16.434 0.966 1.00 93.38 193 SER A C 1
ATOM 1418 O O . SER A 1 193 ? -0.949 -15.700 1.841 1.00 93.38 193 SER A O 1
ATOM 1420 N N . THR A 1 194 ? -0.595 -17.141 0.168 1.00 94.25 194 THR A N 1
ATOM 1421 C CA . THR A 1 194 ? 0.868 -17.138 0.341 1.00 94.25 194 THR A CA 1
ATOM 1422 C C . THR A 1 194 ? 1.473 -15.768 0.044 1.00 94.25 194 THR A C 1
ATOM 1424 O O . THR A 1 194 ? 2.439 -15.370 0.690 1.00 94.25 194 THR A O 1
ATOM 1427 N N . VAL A 1 195 ? 0.873 -15.005 -0.876 1.00 95.19 195 VAL A N 1
ATOM 1428 C CA . VAL A 1 195 ? 1.300 -13.634 -1.198 1.00 95.19 195 VAL A CA 1
ATOM 1429 C C . VAL A 1 195 ? 1.052 -12.679 -0.031 1.00 95.19 195 VAL A C 1
ATOM 1431 O O . VAL A 1 195 ? 1.802 -11.718 0.158 1.00 95.19 195 VAL A O 1
ATOM 1434 N N . LEU A 1 196 ? -0.006 -12.942 0.738 1.00 95.38 196 LEU A N 1
ATOM 1435 C CA . LEU A 1 196 ? -0.452 -12.128 1.868 1.00 95.38 196 LEU A CA 1
ATOM 1436 C C . LEU A 1 196 ? 0.187 -12.561 3.190 1.00 95.38 196 LEU A C 1
ATOM 1438 O O . LEU A 1 196 ? 0.282 -11.756 4.118 1.00 95.38 196 LEU A O 1
ATOM 1442 N N . SER A 1 197 ? 0.624 -13.817 3.273 1.00 93.12 197 SER A N 1
ATOM 1443 C CA . SER A 1 197 ? 1.259 -14.375 4.460 1.00 93.12 197 SER A CA 1
ATOM 1444 C C . SER A 1 197 ? 2.537 -13.614 4.809 1.00 93.12 197 SER A C 1
ATOM 1446 O O . SER A 1 197 ? 3.320 -13.227 3.939 1.00 93.12 197 SER A O 1
ATOM 1448 N N . LEU A 1 198 ? 2.732 -13.361 6.102 1.00 90.25 198 LEU A N 1
ATOM 1449 C CA . LEU A 1 198 ? 3.946 -12.736 6.608 1.00 90.25 198 LEU A CA 1
ATOM 1450 C C . LEU A 1 198 ? 5.075 -13.770 6.565 1.00 90.25 198 LEU A C 1
ATOM 1452 O O . LEU A 1 198 ? 4.963 -14.840 7.159 1.00 90.25 198 LEU A O 1
ATOM 1456 N N . SER A 1 199 ? 6.160 -13.450 5.862 1.00 86.62 199 SER A N 1
ATOM 1457 C CA . SER A 1 199 ? 7.400 -14.229 5.919 1.00 86.62 199 SER A CA 1
ATOM 1458 C C . SER A 1 199 ? 8.154 -13.973 7.233 1.00 86.62 199 SER A C 1
ATOM 1460 O O . SER A 1 199 ? 7.761 -13.121 8.033 1.00 86.62 199 SER A O 1
ATOM 1462 N N . ASN A 1 200 ? 9.287 -14.657 7.426 1.00 78.25 200 ASN A N 1
ATOM 1463 C CA . ASN A 1 200 ? 10.132 -14.587 8.630 1.00 78.25 200 ASN A CA 1
ATOM 1464 C C . ASN A 1 200 ? 10.551 -13.164 9.051 1.00 78.25 200 ASN A C 1
ATOM 1466 O O . ASN A 1 200 ? 10.902 -12.950 10.207 1.00 78.25 200 ASN A O 1
ATOM 1470 N N . ASN A 1 201 ? 10.488 -12.187 8.144 1.00 84.38 201 ASN A N 1
ATOM 1471 C CA . ASN A 1 201 ? 10.844 -10.792 8.414 1.00 84.38 201 ASN A CA 1
ATOM 1472 C C . ASN A 1 201 ? 9.626 -9.896 8.691 1.00 84.38 201 ASN A C 1
ATOM 1474 O O . ASN A 1 201 ? 9.719 -8.678 8.545 1.00 84.38 201 ASN A O 1
ATOM 1478 N N . ASN A 1 202 ? 8.469 -10.475 9.028 1.00 88.81 202 ASN A N 1
ATOM 1479 C CA . ASN A 1 202 ? 7.194 -9.759 9.125 1.00 88.81 202 ASN A CA 1
ATOM 1480 C C . ASN A 1 202 ? 6.871 -8.965 7.851 1.00 88.81 202 ASN A C 1
ATOM 1482 O O . ASN A 1 202 ? 6.277 -7.896 7.912 1.00 88.81 202 ASN A O 1
ATOM 1486 N N . GLN A 1 203 ? 7.253 -9.463 6.677 1.00 92.06 203 GLN A N 1
ATOM 1487 C CA . GLN A 1 203 ? 6.895 -8.845 5.403 1.00 92.06 203 GLN A CA 1
ATOM 1488 C C . GLN A 1 203 ? 6.235 -9.878 4.508 1.00 92.06 203 GLN A C 1
ATOM 1490 O O . GLN A 1 203 ? 6.731 -10.992 4.355 1.00 92.06 203 GLN A O 1
ATOM 1495 N N . SER A 1 204 ? 5.098 -9.510 3.931 1.00 95.69 204 SER A N 1
ATOM 1496 C CA . SER A 1 204 ? 4.438 -10.318 2.907 1.00 95.69 204 SER A CA 1
ATOM 1497 C C . SER A 1 204 ? 5.079 -10.094 1.543 1.00 95.69 204 SER A C 1
ATOM 1499 O O . SER A 1 204 ? 5.577 -8.992 1.291 1.00 95.69 204 SER A O 1
ATOM 1501 N N . VAL A 1 205 ? 4.940 -11.062 0.641 1.00 95.81 205 VAL A N 1
ATOM 1502 C CA . VAL A 1 205 ? 5.453 -10.984 -0.737 1.00 95.81 205 VAL A CA 1
ATOM 1503 C C . VAL A 1 205 ? 4.959 -9.724 -1.457 1.00 95.81 205 VAL A C 1
ATOM 1505 O O . VAL A 1 205 ? 5.763 -9.025 -2.065 1.00 95.81 205 VAL A O 1
ATOM 1508 N N . ILE A 1 206 ? 3.674 -9.365 -1.327 1.00 96.94 206 ILE A N 1
ATOM 1509 C CA . ILE A 1 206 ? 3.128 -8.151 -1.967 1.00 96.94 206 ILE A CA 1
ATOM 1510 C C . ILE A 1 206 ? 3.796 -6.866 -1.465 1.00 96.94 206 ILE A C 1
ATOM 1512 O O . ILE A 1 206 ? 4.175 -6.009 -2.256 1.00 96.94 206 ILE A O 1
ATOM 1516 N N . VAL A 1 207 ? 3.973 -6.726 -0.151 1.00 97.06 207 VAL A N 1
ATOM 1517 C CA . VAL A 1 207 ? 4.621 -5.550 0.452 1.00 97.06 207 VAL A CA 1
ATOM 1518 C C . VAL A 1 207 ? 6.079 -5.443 0.013 1.00 97.06 207 VAL A C 1
ATOM 1520 O O . VAL A 1 207 ? 6.516 -4.348 -0.340 1.00 97.06 207 VAL A O 1
ATOM 1523 N N . LEU A 1 208 ? 6.808 -6.563 -0.004 1.00 96.19 208 LEU A N 1
ATOM 1524 C CA . LEU A 1 208 ? 8.196 -6.598 -0.458 1.00 96.19 208 LEU A CA 1
ATOM 1525 C C . LEU A 1 208 ? 8.300 -6.199 -1.935 1.00 96.19 208 LEU A C 1
ATOM 1527 O O . LEU A 1 208 ? 9.039 -5.278 -2.262 1.00 96.19 208 LEU A O 1
ATOM 1531 N N . ALA A 1 209 ? 7.477 -6.793 -2.802 1.00 96.69 209 ALA A N 1
ATOM 1532 C CA . ALA A 1 209 ? 7.459 -6.493 -4.231 1.00 96.69 209 ALA A CA 1
ATOM 1533 C C . ALA A 1 209 ? 7.157 -5.013 -4.532 1.00 96.69 209 ALA A C 1
ATOM 1535 O O . ALA A 1 209 ? 7.786 -4.405 -5.400 1.00 96.69 209 ALA A O 1
ATOM 1536 N N . LEU A 1 210 ? 6.220 -4.400 -3.798 1.00 96.94 210 LEU A N 1
ATOM 1537 C CA . LEU A 1 210 ? 5.909 -2.974 -3.941 1.00 96.94 210 LEU A CA 1
ATOM 1538 C C . LEU A 1 210 ? 7.076 -2.082 -3.484 1.00 96.94 210 LEU A C 1
ATOM 1540 O O . LEU A 1 210 ? 7.385 -1.087 -4.148 1.00 96.94 210 LEU A O 1
ATOM 1544 N N . HIS A 1 211 ? 7.739 -2.429 -2.376 1.00 96.00 211 HIS A N 1
ATOM 1545 C CA . HIS A 1 211 ? 8.932 -1.714 -1.908 1.00 96.00 211 HIS A CA 1
ATOM 1546 C C . HIS A 1 211 ? 10.096 -1.852 -2.885 1.00 96.00 211 HIS A C 1
ATOM 1548 O O . HIS A 1 211 ? 10.721 -0.846 -3.226 1.00 96.00 211 HIS A O 1
ATOM 1554 N N . ASP A 1 212 ? 10.352 -3.057 -3.382 1.00 95.75 212 ASP A N 1
ATOM 1555 C CA . ASP A 1 212 ? 11.412 -3.326 -4.349 1.00 95.75 212 ASP A CA 1
ATOM 1556 C C . ASP A 1 212 ? 11.160 -2.588 -5.658 1.00 95.75 212 ASP A C 1
ATOM 1558 O O . ASP A 1 212 ? 12.061 -1.912 -6.156 1.00 95.75 212 ASP A O 1
ATOM 1562 N N . CYS A 1 213 ? 9.926 -2.613 -6.172 1.00 95.94 213 CYS A N 1
ATOM 1563 C CA . CYS A 1 213 ? 9.541 -1.834 -7.347 1.00 95.94 213 CYS A CA 1
ATOM 1564 C C . CYS A 1 213 ? 9.781 -0.334 -7.122 1.00 95.94 213 CYS A C 1
ATOM 1566 O O . CYS A 1 213 ? 10.382 0.335 -7.965 1.00 95.94 213 CYS A O 1
ATOM 1568 N N . SER A 1 214 ? 9.391 0.196 -5.960 1.00 95.81 214 SER A N 1
ATOM 1569 C CA . SER A 1 214 ? 9.641 1.599 -5.621 1.00 95.81 214 SER A CA 1
ATOM 1570 C C . SER A 1 214 ? 11.137 1.935 -5.585 1.00 95.81 214 SER A C 1
ATOM 1572 O O . SER A 1 214 ? 11.567 2.960 -6.117 1.00 95.81 214 SER A O 1
ATOM 1574 N N . ASN A 1 215 ? 11.952 1.078 -4.974 1.00 94.19 215 ASN A N 1
ATOM 1575 C CA . ASN A 1 215 ? 13.381 1.329 -4.817 1.00 94.19 215 ASN A CA 1
ATOM 1576 C C . ASN A 1 215 ? 14.133 1.206 -6.150 1.00 94.19 215 ASN A C 1
ATOM 1578 O O . ASN A 1 215 ? 14.933 2.081 -6.488 1.00 94.19 215 ASN A O 1
ATOM 1582 N N . THR A 1 216 ? 13.851 0.153 -6.914 1.00 93.81 216 THR A N 1
ATOM 1583 C CA . THR A 1 216 ? 14.655 -0.261 -8.073 1.00 93.81 216 THR A CA 1
ATOM 1584 C C . THR A 1 216 ? 14.164 0.301 -9.403 1.00 93.81 216 THR A C 1
ATOM 1586 O O . THR A 1 216 ? 14.971 0.459 -10.318 1.00 93.81 216 THR A O 1
ATOM 1589 N N . SER A 1 217 ? 12.879 0.652 -9.535 1.00 92.50 217 SER A N 1
ATOM 1590 C CA . SER A 1 217 ? 12.348 1.114 -10.819 1.00 92.50 217 SER A CA 1
ATOM 1591 C C . SER A 1 217 ? 12.988 2.434 -11.246 1.00 92.50 217 SER A C 1
ATOM 1593 O O . SER A 1 217 ? 12.994 3.417 -10.503 1.00 92.50 217 SER A O 1
ATOM 1595 N N . THR A 1 218 ? 13.516 2.477 -12.464 1.00 93.19 218 THR A N 1
ATOM 1596 C CA . THR A 1 218 ? 14.043 3.699 -13.091 1.00 93.19 218 THR A CA 1
ATOM 1597 C C . THR A 1 218 ? 12.957 4.508 -13.796 1.00 93.19 218 THR A C 1
ATOM 1599 O O . THR A 1 218 ? 13.158 5.686 -14.069 1.00 93.19 218 THR A O 1
ATOM 1602 N N . GLN A 1 219 ? 11.801 3.893 -14.061 1.00 90.00 219 GLN A N 1
ATOM 1603 C CA . GLN A 1 219 ? 10.681 4.509 -14.778 1.00 90.00 219 GLN A CA 1
ATOM 1604 C C . GLN A 1 219 ? 9.775 5.337 -13.856 1.00 90.00 219 GLN A C 1
ATOM 1606 O O . GLN A 1 219 ? 9.037 6.197 -14.323 1.00 90.00 219 GLN A O 1
ATOM 1611 N N . LEU A 1 220 ? 9.832 5.095 -12.542 1.00 90.88 220 LEU A N 1
ATOM 1612 C CA . LEU A 1 220 ? 9.031 5.822 -11.561 1.00 90.88 220 LEU A CA 1
ATOM 1613 C C . LEU A 1 220 ? 9.738 7.107 -11.119 1.00 90.88 220 LEU A C 1
ATOM 1615 O O . LEU A 1 220 ? 10.852 7.070 -10.588 1.00 90.88 220 LEU A O 1
ATOM 1619 N N . GLY A 1 221 ? 9.055 8.244 -11.260 1.00 92.50 221 GLY A N 1
ATOM 1620 C CA . GLY A 1 221 ? 9.478 9.501 -10.642 1.00 92.50 221 GLY A CA 1
ATOM 1621 C C . GLY A 1 221 ? 9.490 9.413 -9.109 1.00 92.50 221 GLY A C 1
ATOM 1622 O O . GLY A 1 221 ? 8.804 8.580 -8.517 1.00 92.50 221 GLY A O 1
ATOM 1623 N N . MET A 1 222 ? 10.241 10.294 -8.434 1.00 88.69 222 MET A N 1
ATOM 1624 C CA . MET A 1 222 ? 10.393 10.263 -6.965 1.00 88.69 222 MET A CA 1
ATOM 1625 C C . MET A 1 222 ? 9.054 10.281 -6.210 1.00 88.69 222 MET A C 1
ATOM 1627 O O . MET A 1 222 ? 8.873 9.515 -5.266 1.00 88.69 222 MET A O 1
ATOM 1631 N N . MET A 1 223 ? 8.099 11.107 -6.647 1.00 86.38 223 MET A N 1
ATOM 1632 C CA . MET A 1 223 ? 6.768 11.177 -6.029 1.00 86.38 223 MET A CA 1
ATOM 1633 C C . MET A 1 223 ? 5.995 9.863 -6.154 1.00 86.38 223 MET A C 1
ATOM 1635 O O . MET A 1 223 ? 5.291 9.461 -5.225 1.00 86.38 223 MET A O 1
ATOM 1639 N N . GLU A 1 224 ? 6.154 9.165 -7.276 1.00 92.19 224 GLU A N 1
ATOM 1640 C CA . GLU A 1 224 ? 5.476 7.897 -7.511 1.00 92.19 224 GLU A CA 1
ATOM 1641 C C . GLU A 1 224 ? 6.117 6.771 -6.697 1.00 92.19 224 GLU A C 1
ATOM 1643 O O . GLU A 1 224 ? 5.417 5.984 -6.059 1.00 92.19 224 GLU A O 1
ATOM 1648 N N . LYS A 1 225 ? 7.451 6.773 -6.589 1.00 92.00 225 LYS A N 1
ATOM 1649 C CA . LYS A 1 225 ? 8.178 5.882 -5.675 1.00 92.00 225 LYS A CA 1
ATOM 1650 C C . LYS A 1 225 ? 7.681 6.030 -4.236 1.00 92.00 225 LYS A C 1
ATOM 1652 O O . LYS A 1 225 ? 7.382 5.029 -3.582 1.00 92.00 225 LYS A O 1
ATOM 1657 N N . ILE A 1 226 ? 7.555 7.263 -3.746 1.00 88.56 226 ILE A N 1
ATOM 1658 C CA . ILE A 1 226 ? 7.049 7.550 -2.394 1.00 88.56 226 ILE A CA 1
ATOM 1659 C C . ILE A 1 226 ? 5.603 7.067 -2.242 1.00 88.56 226 ILE A C 1
ATOM 1661 O O . ILE A 1 226 ? 5.274 6.393 -1.266 1.00 88.56 226 ILE A O 1
ATOM 1665 N N . SER A 1 227 ? 4.750 7.363 -3.224 1.00 93.25 227 SER A N 1
ATOM 1666 C CA . SER A 1 227 ? 3.346 6.943 -3.223 1.00 93.25 227 SER A CA 1
ATOM 1667 C C . SER A 1 227 ? 3.212 5.418 -3.139 1.00 93.25 227 SER A C 1
ATOM 1669 O O . SER A 1 227 ? 2.407 4.915 -2.351 1.00 93.25 227 SER A O 1
ATOM 1671 N N . LEU A 1 228 ? 4.057 4.681 -3.864 1.00 95.50 228 LEU A N 1
ATOM 1672 C CA . LEU A 1 228 ? 4.089 3.220 -3.842 1.00 95.50 228 LEU A CA 1
ATOM 1673 C C . LEU A 1 228 ? 4.572 2.658 -2.491 1.00 95.50 228 LEU A C 1
ATOM 1675 O O . LEU A 1 228 ? 3.965 1.722 -1.969 1.00 95.50 228 LEU A O 1
ATOM 1679 N N . LYS A 1 229 ? 5.593 3.266 -1.864 1.00 95.50 229 LYS A N 1
ATOM 1680 C CA . LYS A 1 229 ? 6.026 2.904 -0.493 1.00 95.50 229 LYS A CA 1
ATOM 1681 C C . LYS A 1 229 ? 4.917 3.125 0.526 1.00 95.50 229 LYS A C 1
ATOM 1683 O O . LYS A 1 229 ? 4.684 2.280 1.387 1.00 95.50 229 LYS A O 1
ATOM 1688 N N . ASN A 1 230 ? 4.217 4.252 0.419 1.00 94.31 230 ASN A N 1
ATOM 1689 C CA . ASN A 1 230 ? 3.102 4.571 1.304 1.00 94.31 230 ASN A CA 1
ATOM 1690 C C . ASN A 1 230 ? 1.953 3.569 1.139 1.00 94.31 230 ASN A C 1
ATOM 1692 O O . ASN A 1 230 ? 1.375 3.142 2.139 1.00 94.31 230 ASN A O 1
ATOM 1696 N N . LEU A 1 231 ? 1.661 3.138 -0.092 1.00 96.75 231 LEU A N 1
ATOM 1697 C CA . LEU A 1 231 ? 0.696 2.071 -0.354 1.00 96.75 231 LEU A CA 1
ATOM 1698 C C . LEU A 1 231 ? 1.120 0.746 0.294 1.00 96.75 231 LEU A C 1
ATOM 1700 O O . LEU A 1 231 ? 0.311 0.134 0.991 1.00 96.75 231 LEU A O 1
ATOM 1704 N N . ALA A 1 232 ? 2.378 0.334 0.112 1.00 97.00 232 ALA A N 1
ATOM 1705 C CA . ALA A 1 232 ? 2.919 -0.890 0.704 1.00 97.00 232 ALA A CA 1
ATOM 1706 C C . ALA A 1 232 ? 2.806 -0.870 2.239 1.00 97.00 232 ALA A C 1
ATOM 1708 O O . ALA A 1 232 ? 2.285 -1.808 2.846 1.00 97.00 232 ALA A O 1
ATOM 1709 N N . ASN A 1 233 ? 3.198 0.243 2.863 1.00 95.31 233 ASN A N 1
ATOM 1710 C CA . ASN A 1 233 ? 3.091 0.442 4.309 1.00 95.31 233 ASN A CA 1
ATOM 1711 C C . ASN A 1 233 ? 1.636 0.434 4.791 1.00 95.31 233 ASN A C 1
ATOM 1713 O O . ASN A 1 233 ? 1.336 -0.123 5.847 1.00 95.31 233 ASN A O 1
ATOM 1717 N N . ARG A 1 234 ? 0.714 1.027 4.023 1.00 94.94 234 ARG A N 1
ATOM 1718 C CA . ARG A 1 234 ? -0.714 1.005 4.350 1.00 94.94 234 ARG A CA 1
ATOM 1719 C C . ARG A 1 234 ? -1.259 -0.418 4.311 1.00 94.94 234 ARG A C 1
ATOM 1721 O O . ARG A 1 234 ? -1.840 -0.842 5.301 1.00 94.94 234 ARG A O 1
ATOM 1728 N N . ILE A 1 235 ? -1.026 -1.161 3.226 1.00 96.88 235 ILE A N 1
ATOM 1729 C CA . ILE A 1 235 ? -1.436 -2.570 3.098 1.00 96.88 235 ILE A CA 1
ATOM 1730 C C . ILE A 1 235 ? -0.937 -3.379 4.300 1.00 96.88 235 ILE A C 1
ATOM 1732 O O . ILE A 1 235 ? -1.720 -4.073 4.952 1.00 96.88 235 ILE A O 1
ATOM 1736 N N . HIS A 1 236 ? 0.345 -3.230 4.631 1.00 96.19 236 HIS A N 1
ATOM 1737 C CA . HIS A 1 236 ? 0.965 -3.916 5.753 1.00 96.19 236 HIS A CA 1
ATOM 1738 C C . HIS A 1 236 ? 0.264 -3.620 7.087 1.00 96.19 236 HIS A C 1
ATOM 1740 O O . HIS A 1 236 ? -0.217 -4.536 7.756 1.00 96.19 236 HIS A O 1
ATOM 1746 N N . ASN A 1 237 ? 0.155 -2.338 7.439 1.00 95.31 237 ASN A N 1
ATOM 1747 C CA . ASN A 1 237 ? -0.331 -1.910 8.749 1.00 95.31 237 ASN A CA 1
ATOM 1748 C C . ASN A 1 237 ? -1.847 -2.077 8.916 1.00 95.31 237 ASN A C 1
ATOM 1750 O O . ASN A 1 237 ? -2.303 -2.370 10.017 1.00 95.31 237 ASN A O 1
ATOM 1754 N N . THR A 1 238 ? -2.643 -1.877 7.858 1.00 95.44 238 THR A N 1
ATOM 1755 C CA . THR A 1 238 ? -4.112 -1.884 7.974 1.00 95.44 238 THR A CA 1
ATOM 1756 C C . THR A 1 238 ? -4.739 -3.233 7.658 1.00 95.44 238 THR A C 1
ATOM 1758 O O . THR A 1 238 ? -5.786 -3.554 8.214 1.00 95.44 238 THR A O 1
ATOM 1761 N N . VAL A 1 239 ? -4.143 -4.004 6.742 1.00 96.94 239 VAL A N 1
ATOM 1762 C CA . VAL A 1 239 ? -4.735 -5.261 6.261 1.00 96.94 239 VAL A CA 1
ATOM 1763 C C . VAL A 1 239 ? -3.992 -6.464 6.823 1.00 96.94 239 VAL A C 1
ATOM 1765 O O . VAL A 1 239 ? -4.602 -7.322 7.455 1.00 96.94 239 VAL A O 1
ATOM 1768 N N . LEU A 1 240 ? -2.676 -6.530 6.620 1.00 95.69 240 LEU A N 1
ATOM 1769 C CA . LEU A 1 240 ? -1.920 -7.755 6.894 1.00 95.69 240 LEU A CA 1
ATOM 1770 C C . LEU A 1 240 ? -1.684 -7.989 8.387 1.00 95.69 240 LEU A C 1
ATOM 1772 O O . LEU A 1 240 ? -1.828 -9.122 8.848 1.00 95.69 240 LEU A O 1
ATOM 1776 N N . MET A 1 241 ? -1.403 -6.918 9.135 1.00 94.38 241 MET A N 1
ATOM 1777 C CA . MET A 1 241 ? -1.237 -6.947 10.594 1.00 94.38 241 MET A CA 1
ATOM 1778 C C . MET A 1 241 ? -2.554 -7.096 11.365 1.00 94.38 241 MET A C 1
ATOM 1780 O O . MET A 1 241 ? -2.546 -7.302 12.577 1.00 94.38 241 MET A O 1
ATOM 1784 N N . ASN A 1 242 ? -3.699 -7.015 10.685 1.00 94.31 242 ASN A N 1
ATOM 1785 C CA . ASN A 1 242 ? -4.986 -7.193 11.333 1.00 94.31 242 ASN A CA 1
ATOM 1786 C C . ASN A 1 242 ? -5.317 -8.690 11.471 1.00 94.31 242 ASN A C 1
ATOM 1788 O O . ASN A 1 242 ? -5.604 -9.377 10.490 1.00 94.31 242 ASN A O 1
ATOM 1792 N N . GLN A 1 243 ? -5.289 -9.184 12.709 1.00 95.50 243 GLN A N 1
ATOM 1793 C CA . GLN A 1 243 ? -5.590 -10.579 13.053 1.00 95.50 243 GLN A CA 1
ATOM 1794 C C . GLN A 1 243 ? -7.079 -10.948 12.955 1.00 95.50 243 GLN A C 1
ATOM 1796 O O . GLN A 1 243 ? -7.411 -12.127 12.967 1.00 95.50 243 GLN A O 1
ATOM 1801 N N . TYR A 1 244 ? -7.978 -9.963 12.858 1.00 97.19 244 TYR A N 1
ATOM 1802 C CA . TYR A 1 244 ? -9.420 -10.203 12.746 1.00 97.19 244 TYR A CA 1
ATOM 1803 C C . TYR A 1 244 ? -9.869 -10.524 11.315 1.00 97.19 244 TYR A C 1
ATOM 1805 O O . TYR A 1 244 ? -11.020 -10.901 11.110 1.00 97.19 244 TYR A O 1
ATOM 1813 N N . TYR A 1 245 ? -8.997 -10.339 10.321 1.00 96.88 245 TYR A N 1
ATOM 1814 C CA . TYR A 1 245 ? -9.302 -10.646 8.928 1.00 96.88 245 TYR A CA 1
ATOM 1815 C C . TYR A 1 245 ? -8.760 -12.024 8.558 1.00 96.88 245 TYR A C 1
ATOM 1817 O O . TYR A 1 245 ? -7.579 -12.306 8.763 1.00 96.88 245 TYR A O 1
ATOM 1825 N N . ASP A 1 246 ? -9.620 -12.852 7.972 1.00 95.94 246 ASP A N 1
ATOM 1826 C CA . ASP A 1 246 ? -9.199 -14.063 7.278 1.00 95.94 246 ASP A CA 1
ATOM 1827 C C . ASP A 1 246 ? -8.509 -13.722 5.943 1.00 95.94 246 ASP A C 1
ATOM 1829 O O . ASP A 1 246 ? -8.503 -12.573 5.485 1.00 95.94 246 ASP A O 1
ATOM 1833 N N . ASP A 1 247 ? -7.889 -14.719 5.313 1.00 94.75 247 ASP A N 1
ATOM 1834 C CA . ASP A 1 247 ? -7.108 -14.507 4.091 1.00 94.75 247 ASP A CA 1
ATOM 1835 C C . ASP A 1 247 ? -7.966 -14.007 2.921 1.00 94.75 247 ASP A C 1
ATOM 1837 O O . ASP A 1 247 ? -7.515 -13.161 2.146 1.00 94.75 247 ASP A O 1
ATOM 1841 N N . ALA A 1 248 ? -9.219 -14.461 2.824 1.00 94.94 248 ALA A N 1
ATOM 1842 C CA . ALA A 1 248 ? -10.160 -14.004 1.805 1.00 94.94 248 ALA A CA 1
ATOM 1843 C C . ALA A 1 248 ? -10.482 -12.511 1.979 1.00 94.94 248 ALA A C 1
ATOM 1845 O O . ALA A 1 248 ? -10.403 -11.729 1.026 1.00 94.94 248 ALA A O 1
ATOM 1846 N N . ARG A 1 249 ? -10.767 -12.074 3.212 1.00 97.00 249 ARG A N 1
ATOM 1847 C CA . ARG A 1 249 ? -11.026 -10.665 3.516 1.00 97.00 249 ARG A CA 1
ATOM 1848 C C . ARG A 1 249 ? -9.783 -9.807 3.327 1.00 97.00 249 ARG A C 1
ATOM 1850 O O . ARG A 1 249 ? -9.902 -8.683 2.831 1.00 97.00 249 ARG A O 1
ATOM 1857 N N . LYS A 1 250 ? -8.599 -10.312 3.690 1.00 96.62 250 LYS A N 1
ATOM 1858 C CA . LYS A 1 250 ? -7.327 -9.623 3.428 1.00 96.62 250 LYS A CA 1
ATOM 1859 C C . LYS A 1 250 ? -7.112 -9.427 1.931 1.00 96.62 250 LYS A C 1
ATOM 1861 O O . LYS A 1 250 ? -6.787 -8.313 1.526 1.00 96.62 250 LYS A O 1
ATOM 1866 N N . LEU A 1 251 ? -7.347 -10.457 1.119 1.00 96.19 251 LEU A N 1
ATOM 1867 C CA . LEU A 1 251 ? -7.217 -10.378 -0.334 1.00 96.19 251 LEU A CA 1
ATOM 1868 C C . LEU A 1 251 ? -8.129 -9.294 -0.922 1.00 96.19 251 LEU A C 1
ATOM 1870 O O . LEU A 1 251 ? -7.652 -8.428 -1.654 1.00 96.19 251 LEU A O 1
ATOM 1874 N N . GLU A 1 252 ? -9.407 -9.282 -0.544 1.00 96.81 252 GLU A N 1
ATOM 1875 C CA . GLU A 1 252 ? -10.372 -8.269 -0.994 1.00 96.81 252 GLU A CA 1
ATOM 1876 C C . GLU A 1 252 ? -9.959 -6.840 -0.607 1.00 96.81 252 GLU A C 1
ATOM 1878 O O . GLU A 1 252 ? -10.006 -5.920 -1.428 1.00 96.81 252 GLU A O 1
ATOM 1883 N N . LEU A 1 253 ? -9.488 -6.633 0.627 1.00 97.56 253 LEU A N 1
ATOM 1884 C CA . LEU A 1 253 ? -9.022 -5.318 1.077 1.00 97.56 253 LEU A CA 1
ATOM 1885 C C . LEU A 1 253 ? -7.736 -4.876 0.366 1.00 97.56 253 LEU A C 1
ATOM 1887 O O . LEU A 1 253 ? -7.598 -3.695 0.039 1.00 97.56 253 LEU A O 1
ATOM 1891 N N . VAL A 1 254 ? -6.811 -5.800 0.090 1.00 97.56 254 VAL A N 1
ATOM 1892 C CA . VAL A 1 254 ? -5.616 -5.506 -0.714 1.00 97.56 254 VAL A CA 1
ATOM 1893 C C . VAL A 1 254 ? -6.017 -5.096 -2.129 1.00 97.56 254 VAL A C 1
ATOM 1895 O O . VAL A 1 254 ? -5.575 -4.041 -2.588 1.00 97.56 254 VAL A O 1
ATOM 1898 N N . LYS A 1 255 ? -6.912 -5.843 -2.790 1.00 97.31 255 LYS A N 1
ATOM 1899 C CA . LYS A 1 255 ? -7.427 -5.475 -4.118 1.00 97.31 255 LYS A CA 1
ATOM 1900 C C . LYS A 1 255 ? -8.074 -4.093 -4.115 1.00 97.31 255 LYS A C 1
ATOM 1902 O O . LYS A 1 255 ? -7.830 -3.293 -5.022 1.00 97.31 255 LYS A O 1
ATOM 1907 N N . LEU A 1 256 ? -8.862 -3.779 -3.088 1.00 97.44 256 LEU A N 1
ATOM 1908 C CA . LEU A 1 256 ? -9.504 -2.473 -2.952 1.00 97.44 256 LEU A CA 1
ATOM 1909 C C . LEU A 1 256 ? -8.471 -1.340 -2.857 1.00 97.44 256 LEU A C 1
ATOM 1911 O O . LEU A 1 256 ? -8.600 -0.332 -3.556 1.00 97.44 256 LEU A O 1
ATOM 1915 N N . LEU A 1 257 ? -7.430 -1.510 -2.036 1.00 97.25 257 LEU A N 1
ATOM 1916 C CA . LEU A 1 257 ? -6.359 -0.520 -1.884 1.00 97.25 257 LEU A CA 1
ATOM 1917 C C . LEU A 1 257 ? -5.545 -0.344 -3.172 1.00 97.25 257 LEU A C 1
ATOM 1919 O O . LEU A 1 257 ? -5.284 0.793 -3.566 1.00 97.25 257 LEU A O 1
ATOM 1923 N N . LEU A 1 258 ? -5.189 -1.439 -3.849 1.00 97.25 258 LEU A N 1
ATOM 1924 C CA . LEU A 1 258 ? -4.469 -1.398 -5.127 1.00 97.25 258 LEU A CA 1
ATOM 1925 C C . LEU A 1 258 ? -5.318 -0.731 -6.220 1.00 97.25 258 LEU A C 1
ATOM 1927 O O . LEU A 1 258 ? -4.832 0.147 -6.930 1.00 97.25 258 LEU A O 1
ATOM 1931 N N . THR A 1 259 ? -6.607 -1.065 -6.308 1.00 97.00 259 THR A N 1
ATOM 1932 C CA . THR A 1 259 ? -7.541 -0.434 -7.258 1.00 97.00 259 THR A CA 1
ATOM 1933 C C . THR A 1 259 ? -7.681 1.060 -6.997 1.00 97.00 259 THR A C 1
ATOM 1935 O O . THR A 1 259 ? -7.620 1.858 -7.932 1.00 97.00 259 THR A O 1
ATOM 1938 N N . GLY A 1 260 ? -7.859 1.456 -5.733 1.00 95.69 260 GLY A N 1
ATOM 1939 C CA . GLY A 1 260 ? -7.930 2.865 -5.345 1.00 95.69 260 GLY A CA 1
ATOM 1940 C C . GLY A 1 260 ? -6.651 3.616 -5.708 1.00 95.69 260 GLY A C 1
ATOM 1941 O O . GLY A 1 260 ? -6.711 4.711 -6.262 1.00 95.69 260 GLY A O 1
ATOM 1942 N N . PHE A 1 261 ? -5.493 2.993 -5.486 1.00 95.44 261 PHE A N 1
ATOM 1943 C CA . PHE A 1 261 ? -4.207 3.566 -5.858 1.00 95.44 261 PHE A CA 1
ATOM 1944 C C . PHE A 1 261 ? -4.067 3.780 -7.370 1.00 95.44 261 PHE A C 1
ATOM 1946 O O . PHE A 1 261 ? -3.628 4.855 -7.786 1.00 95.44 261 PHE A O 1
ATOM 1953 N N . MET A 1 262 ? -4.472 2.795 -8.180 1.00 95.12 262 MET A N 1
ATOM 1954 C CA . MET A 1 262 ? -4.413 2.877 -9.643 1.00 95.12 262 MET A CA 1
ATOM 1955 C C . MET A 1 262 ? -5.376 3.916 -10.221 1.00 95.12 262 MET A C 1
ATOM 1957 O O . MET A 1 262 ? -5.008 4.641 -11.139 1.00 95.12 262 MET A O 1
ATOM 1961 N N . LYS A 1 263 ? -6.586 4.051 -9.666 1.00 93.12 263 LYS A N 1
ATOM 1962 C CA . LYS A 1 263 ? -7.580 5.032 -10.145 1.00 93.12 263 LYS A CA 1
ATOM 1963 C C . LYS A 1 263 ? -7.093 6.481 -10.081 1.00 93.12 263 LYS A C 1
ATOM 1965 O O . LYS A 1 263 ? -7.558 7.309 -10.855 1.00 93.12 263 LYS A O 1
ATOM 1970 N N . ASN A 1 264 ? -6.152 6.775 -9.187 1.00 87.06 264 ASN A N 1
ATOM 1971 C CA . ASN A 1 264 ? -5.625 8.122 -8.994 1.00 87.06 264 ASN A CA 1
ATOM 1972 C C . ASN A 1 264 ? -4.614 8.556 -10.069 1.00 87.06 264 ASN A C 1
ATOM 1974 O O . ASN A 1 264 ? -4.291 9.739 -10.132 1.00 87.06 264 ASN A O 1
ATOM 1978 N N . SER A 1 265 ? -4.090 7.640 -10.893 1.00 91.38 265 SER A N 1
ATOM 1979 C CA . SER A 1 265 ? -3.227 8.003 -12.023 1.00 91.38 265 SER A CA 1
ATOM 1980 C C . SER A 1 265 ? -3.247 6.922 -13.112 1.00 91.38 265 SER A C 1
ATOM 1982 O O . SER A 1 265 ? -2.936 5.765 -12.823 1.00 91.38 265 SER A O 1
ATOM 1984 N N . PRO A 1 266 ? -3.552 7.271 -14.377 1.00 90.50 266 PRO A N 1
ATOM 1985 C CA . PRO A 1 266 ? -3.607 6.305 -15.475 1.00 90.50 266 PRO A CA 1
ATOM 1986 C C . PRO A 1 266 ? -2.254 5.636 -15.749 1.00 90.50 266 PRO A C 1
ATOM 1988 O O . PRO A 1 266 ? -2.221 4.489 -16.185 1.00 90.50 266 PRO A O 1
ATOM 1991 N N . GLU A 1 267 ? -1.138 6.296 -15.432 1.00 91.62 267 GLU A N 1
ATOM 1992 C CA . GLU A 1 267 ? 0.204 5.713 -15.547 1.00 91.62 267 GLU A CA 1
ATOM 1993 C C . GLU A 1 267 ? 0.377 4.504 -14.618 1.00 91.62 267 GLU A C 1
ATOM 1995 O O . GLU A 1 267 ? 1.082 3.556 -14.942 1.00 91.62 267 GLU A O 1
ATOM 2000 N N . ARG A 1 268 ? -0.328 4.465 -13.483 1.00 93.94 268 ARG A N 1
ATOM 2001 C CA . ARG A 1 268 ? -0.260 3.339 -12.536 1.00 93.94 268 ARG A CA 1
ATOM 2002 C C . ARG A 1 268 ? -0.842 2.059 -13.103 1.00 93.94 268 ARG A C 1
ATOM 2004 O O . ARG A 1 268 ? -0.380 0.977 -12.754 1.00 93.94 268 ARG A O 1
ATOM 2011 N N . MET A 1 269 ? -1.816 2.176 -14.002 1.00 93.00 269 MET A N 1
ATOM 2012 C CA . MET A 1 269 ? -2.416 1.025 -14.674 1.00 93.00 269 MET A 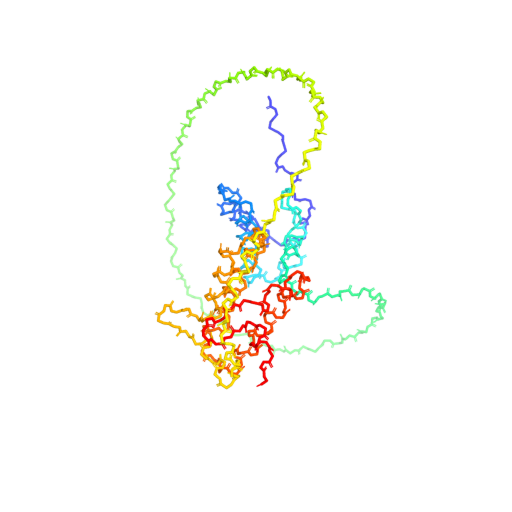CA 1
ATOM 2013 C C . MET A 1 269 ? -1.429 0.317 -15.609 1.00 93.00 269 MET A C 1
ATOM 2015 O O . MET A 1 269 ? -1.644 -0.851 -15.918 1.00 93.00 269 MET A O 1
ATOM 2019 N N . THR A 1 270 ? -0.360 0.986 -16.060 1.00 93.38 270 THR A N 1
ATOM 2020 C CA . THR A 1 270 ? 0.600 0.377 -16.991 1.00 93.38 270 THR A CA 1
ATOM 2021 C C . THR A 1 270 ? 1.673 -0.429 -16.266 1.00 93.38 270 THR A C 1
ATOM 2023 O O . THR A 1 270 ? 1.997 -1.527 -16.712 1.00 93.38 270 THR A O 1
ATOM 2026 N N . TYR A 1 271 ? 2.193 0.063 -15.136 1.00 93.94 271 TYR A N 1
ATOM 2027 C CA . TYR A 1 271 ? 3.294 -0.608 -14.437 1.00 93.94 271 TYR A CA 1
ATOM 2028 C C . TYR A 1 271 ? 2.849 -1.447 -13.236 1.00 93.94 271 TYR A C 1
ATOM 2030 O O . TYR A 1 271 ? 3.465 -2.476 -12.967 1.00 93.94 271 TYR A O 1
ATOM 2038 N N . LEU A 1 272 ? 1.804 -1.048 -12.498 1.00 95.56 272 LEU A N 1
ATOM 2039 C CA . LEU A 1 272 ? 1.449 -1.725 -11.247 1.00 95.56 272 LEU A CA 1
ATOM 2040 C C . LEU A 1 272 ? 1.030 -3.184 -11.481 1.00 95.56 272 LEU A C 1
ATOM 2042 O O . LEU A 1 272 ? 1.540 -4.044 -10.766 1.00 95.56 272 LEU A O 1
ATOM 2046 N N . PRO A 1 273 ? 0.203 -3.512 -12.497 1.00 96.38 273 PRO A N 1
ATOM 2047 C CA . PRO A 1 273 ? -0.141 -4.902 -12.793 1.00 96.38 273 PRO A CA 1
ATOM 2048 C C . PRO A 1 273 ? 1.059 -5.775 -13.175 1.00 96.38 273 PRO A C 1
ATOM 2050 O O . PRO A 1 273 ? 0.972 -6.988 -13.037 1.00 96.38 273 PRO A O 1
ATOM 2053 N N . GLN A 1 274 ? 2.164 -5.177 -13.633 1.00 95.38 274 GLN A N 1
ATOM 2054 C CA . GLN A 1 274 ? 3.372 -5.881 -14.079 1.00 95.38 274 GLN A CA 1
ATOM 2055 C C . GLN A 1 274 ? 4.352 -6.184 -12.935 1.00 95.38 274 GLN A C 1
ATOM 2057 O O . GLN A 1 274 ? 5.369 -6.841 -13.151 1.00 95.38 274 GLN A O 1
ATOM 2062 N N . ILE A 1 275 ? 4.082 -5.704 -11.716 1.00 95.69 275 ILE A N 1
ATOM 2063 C CA . ILE A 1 275 ? 4.945 -5.967 -10.561 1.00 95.69 275 ILE A CA 1
ATOM 2064 C C . ILE A 1 275 ? 4.918 -7.468 -10.252 1.00 95.69 275 ILE A C 1
ATOM 2066 O O . ILE A 1 275 ? 3.857 -8.036 -9.985 1.00 95.69 275 ILE A O 1
ATOM 2070 N N . SER A 1 276 ? 6.097 -8.091 -10.284 1.00 95.81 276 SER A N 1
ATOM 2071 C CA . SER A 1 276 ? 6.283 -9.510 -9.979 1.00 95.81 276 SER A CA 1
ATOM 2072 C C . SER A 1 276 ? 6.133 -9.785 -8.482 1.00 95.81 276 SER A C 1
ATOM 2074 O O . SER A 1 276 ? 6.690 -9.074 -7.647 1.00 95.81 276 SER A O 1
ATOM 2076 N N . LEU A 1 277 ? 5.397 -10.842 -8.155 1.00 94.81 277 LEU A N 1
ATOM 2077 C CA . LEU A 1 277 ? 5.153 -11.380 -6.818 1.00 94.81 277 LEU A CA 1
ATOM 2078 C C . LEU A 1 277 ? 5.959 -12.667 -6.619 1.00 94.81 277 LEU A C 1
ATOM 2080 O O . LEU A 1 277 ? 5.426 -13.698 -6.201 1.00 94.81 277 LEU A O 1
ATOM 2084 N N . ASP A 1 278 ? 7.249 -12.589 -6.948 1.00 91.25 278 ASP A N 1
ATOM 2085 C CA . ASP A 1 278 ? 8.195 -13.702 -6.890 1.00 91.25 278 ASP A CA 1
ATOM 2086 C C . ASP A 1 278 ? 7.691 -14.920 -7.697 1.00 91.25 278 ASP A C 1
ATOM 2088 O O . ASP A 1 278 ? 7.371 -14.802 -8.881 1.00 91.25 278 ASP A O 1
ATOM 2092 N N . THR A 1 279 ? 7.599 -16.095 -7.078 1.00 90.12 279 THR A N 1
ATOM 2093 C CA . THR A 1 279 ? 7.200 -17.348 -7.725 1.00 90.12 279 THR A CA 1
ATOM 2094 C C . THR A 1 279 ? 5.688 -17.484 -7.907 1.00 90.12 279 THR A C 1
ATOM 2096 O O . THR A 1 279 ? 5.238 -18.456 -8.521 1.00 90.12 279 THR A O 1
ATOM 2099 N N . TRP A 1 280 ? 4.897 -16.545 -7.375 1.00 92.75 280 TRP A N 1
ATOM 2100 C CA . TRP A 1 280 ? 3.438 -16.624 -7.415 1.00 92.75 280 TRP A CA 1
ATOM 2101 C C . TRP A 1 280 ? 2.836 -16.102 -8.727 1.00 92.75 280 TRP A C 1
ATOM 2103 O O . TRP A 1 280 ? 1.862 -16.679 -9.206 1.00 92.75 280 TRP A O 1
ATOM 2113 N N . GLY A 1 281 ? 3.399 -15.038 -9.308 1.00 94.12 281 GLY A N 1
ATOM 2114 C CA . GLY A 1 281 ? 2.856 -14.377 -10.500 1.00 94.12 281 GLY A CA 1
ATOM 2115 C C . GLY A 1 281 ? 3.046 -12.864 -10.449 1.00 94.12 281 GLY A C 1
ATOM 2116 O O . GLY A 1 281 ? 4.085 -12.381 -10.009 1.00 94.12 281 GLY A O 1
ATOM 2117 N N . THR A 1 282 ? 2.042 -12.103 -10.869 1.00 96.38 282 THR A N 1
ATOM 2118 C CA . THR A 1 282 ? 2.054 -10.633 -10.914 1.00 96.38 282 THR A CA 1
ATOM 2119 C C . THR A 1 282 ? 0.921 -10.015 -10.097 1.00 96.38 282 THR A 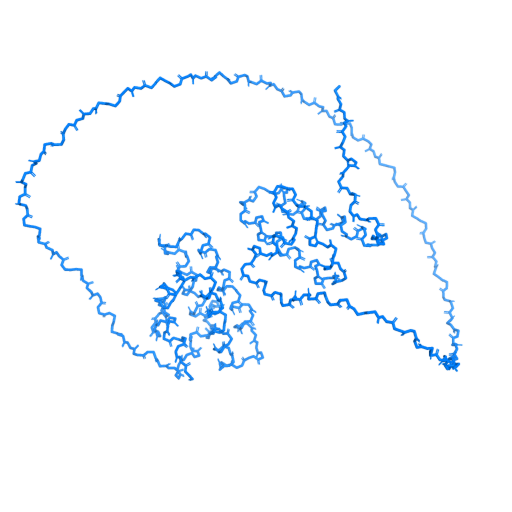C 1
ATOM 2121 O O . THR A 1 282 ? -0.088 -10.657 -9.795 1.00 96.38 282 THR A O 1
ATOM 2124 N N . VAL A 1 283 ? 1.043 -8.728 -9.765 1.00 96.31 283 VAL A N 1
ATOM 2125 C CA . VAL A 1 283 ? -0.047 -7.970 -9.127 1.00 96.31 283 VAL A CA 1
ATOM 2126 C C . VAL A 1 283 ? -1.314 -7.993 -9.985 1.00 96.31 283 VAL A C 1
ATOM 2128 O O . VAL A 1 283 ? -2.405 -8.125 -9.438 1.00 96.31 283 VAL A O 1
ATOM 2131 N N . GLY A 1 284 ? -1.200 -7.913 -11.313 1.00 96.12 284 GLY A N 1
ATOM 2132 C CA . GLY A 1 284 ? -2.352 -7.985 -12.214 1.00 96.12 284 GLY A CA 1
ATOM 2133 C C . GLY A 1 284 ? -3.114 -9.305 -12.097 1.00 96.12 284 GLY A C 1
ATOM 2134 O O . GLY A 1 284 ? -4.341 -9.312 -12.046 1.00 96.12 284 GLY A O 1
ATOM 2135 N N . GLU A 1 285 ? -2.400 -10.421 -11.983 1.00 95.56 285 GLU A N 1
ATOM 2136 C CA . GLU A 1 285 ? -3.016 -11.731 -11.763 1.00 95.56 285 GLU A CA 1
ATOM 2137 C C . GLU A 1 285 ? -3.667 -11.838 -10.376 1.00 95.56 285 GLU A C 1
ATOM 2139 O O . GLU A 1 285 ? -4.786 -12.336 -10.270 1.00 95.56 285 GLU A O 1
ATOM 2144 N N . LEU A 1 286 ? -3.036 -11.288 -9.330 1.00 95.88 286 LEU A N 1
ATOM 2145 C CA . LEU A 1 286 ? -3.618 -11.211 -7.980 1.00 95.88 286 LEU A CA 1
ATOM 2146 C C . LEU A 1 286 ? -4.942 -10.440 -7.971 1.00 95.88 286 LEU A C 1
ATOM 2148 O O . LEU A 1 286 ? -5.906 -10.846 -7.317 1.00 95.88 286 LEU A O 1
ATOM 2152 N N . MET A 1 287 ? -4.996 -9.344 -8.726 1.00 95.88 287 MET A N 1
ATOM 2153 C CA . MET A 1 287 ? -6.195 -8.522 -8.882 1.00 95.88 287 MET A CA 1
ATOM 2154 C C . MET A 1 287 ? -7.347 -9.264 -9.571 1.00 95.88 287 MET A C 1
ATOM 2156 O O . MET A 1 287 ? -8.503 -8.951 -9.295 1.00 95.88 287 MET A O 1
ATOM 2160 N N . ASN A 1 288 ? -7.045 -10.250 -10.418 1.00 95.31 288 ASN A N 1
ATOM 2161 C CA . ASN A 1 288 ? -8.035 -11.022 -11.173 1.00 95.31 288 ASN A CA 1
ATOM 2162 C C . ASN A 1 288 ? -8.547 -12.271 -10.441 1.00 95.31 288 ASN A C 1
ATOM 2164 O O . ASN A 1 288 ? -9.449 -12.939 -10.947 1.00 95.31 288 ASN A O 1
ATOM 2168 N N . CYS A 1 289 ? -8.003 -12.597 -9.267 1.00 93.25 289 CYS A N 1
ATOM 2169 C CA . CYS A 1 289 ? -8.510 -13.712 -8.478 1.00 93.25 289 CYS A CA 1
ATOM 2170 C C . CYS A 1 289 ? -9.944 -13.465 -7.999 1.00 93.25 289 CYS A C 1
ATOM 2172 O O . CYS A 1 289 ? -10.270 -12.352 -7.588 1.00 93.25 289 CYS A O 1
ATOM 2174 N N . GLN A 1 290 ? -10.786 -14.499 -8.039 1.00 83.31 290 GLN A N 1
ATOM 2175 C CA . GLN A 1 290 ? -12.155 -14.497 -7.508 1.00 83.31 290 GLN A CA 1
ATOM 2176 C C . GLN A 1 290 ? -12.242 -15.379 -6.269 1.00 83.31 290 GLN A C 1
ATOM 2178 O O . GLN A 1 290 ? -11.535 -16.413 -6.247 1.00 83.31 290 GLN A O 1
#

pLDDT: mean 71.79, std 21.46, range [29.59, 97.56]

Secondary structure (DSSP, 8-state):
-----SS-S-SS-TT--HHHHHHHHHHHHHHIIIIISS---HHHHHHHHHHHHHHHHHH-GGGGGTGGG-B-GGG-BHHHHHHTSTT------------PPPP---PPPP---PPPPPPPP----PPP--PPPP---PPPPPP-------PPP--PPP--------------------------PPP-GGGHHHHHSB-TTS-BHHHHHHHHHHHH-SSS-HHHHHHHHHHHHHIIIIIIT-TTS-HHHHHHHHHHHHHHHHHT-TTHHHHGGG-B-TTS-BHHHHHT--

Sequence (290 aa):
MHLSTEAEYITGTQNLGLMQKIQVTAFADRLHKTVLSQSLQSWERLYNTQVLIGRFLDSNPLLLTTLPLLPVDNWGTIAQLLMCNPNATSTTSTTTTSTTAIPTTMTSTTTNTTTTIPTTTTSTTTTPTTTIPTTMTSTTTTSTTTTTTTTIPTTTAPTTTTPTTANSSSVSTSTQPTTSTVTTRPANCSTASTVLSLSNNNQSVIVLALHDCSNTSTQLGMMEKISLKNLANRIHNTVLMNQYYDDARKLELVKLLLTGFMKNSPERMTYLPQISLDTWGTVGELMNCQ

Radius of gyration: 31.34 Å; Cα contacts (8 Å, |Δi|>4): 161; chains: 1; bounding box: 76×71×97 Å

Organism: Parascaris equorum (NCBI:txid6256)

Nearest PDB structures (foldseek):
  5kry-assembly1_B  TM=4.253E-01  e=5.632E+00  Vibrio vulnificus CMCP6